Protein AF-A0A9K3KBA9-F1 (afdb_monomer)

Secondary structure (DSSP, 8-state):
------------------------PPPSEETTEE--HHHHHHHHHHHHHHHHHHH----SSGGGS-GGGGGGS-SSTTPPP-HHHHHHHHHHHHHHHHHHHHHSPBP--SSGGGEEEEE-SSTT--EEEEE--SSTT-EEPTT-EEEEE--EEE-HHHHTT-S--TT-EEEETTEEEE-TT-TT-GGGGPBP-S-GGG--EEEEE-TTTSS-EEEEESS-EETTEEPB----HHHHTT-SS------STTSSPP--

Organism: NCBI:txid303405

Foldseek 3Di:
DDDDDDDDDDDPPPDDDPPPPDPDDPDCDAQQWGDDPLLVVLVVLLVQLCCCLPVVDHDPDLVSHDVVCSVQPDPDPPDDGPSVVSVVVSVVSLVVNQVVQQVTHGHFDPQQVQWDWDQDLFPPLGIFIFGAAPDQADKDAAFDFRTKLAHRKDFPVRVVPDPDCLQWDQQDDRIIGHCPVPVVRRVSRAEAQVDPVLAFWEWARDPVNSRITTIGGRHMHGHPDTHHYHPDPVVCVPDPDDGDHDPPPVSRDPDD

pLDDT: mean 86.15, std 18.09, range [34.31, 98.62]

Structure (mmCIF, N/CA/C/O backbone):
data_AF-A0A9K3KBA9-F1
#
_entry.id   AF-A0A9K3KBA9-F1
#
loop_
_atom_site.group_PDB
_atom_site.id
_atom_site.type_symbol
_atom_site.label_atom_id
_atom_site.label_alt_id
_atom_site.label_comp_id
_atom_site.label_asym_id
_atom_site.label_entity_id
_atom_site.label_seq_id
_atom_site.pdbx_PDB_ins_code
_atom_site.Cartn_x
_atom_site.Cartn_y
_atom_site.Cartn_z
_atom_site.occupancy
_atom_site.B_iso_or_equiv
_atom_site.auth_seq_id
_atom_site.auth_comp_id
_atom_site.auth_asym_id
_atom_site.auth_atom_id
_atom_site.pdbx_PDB_model_num
ATOM 1 N N . MET A 1 1 ? 7.034 -34.054 -76.853 1.00 40.91 1 MET A N 1
ATOM 2 C CA . MET A 1 1 ? 6.720 -32.610 -76.911 1.00 40.91 1 MET A CA 1
ATOM 3 C C . MET A 1 1 ? 6.175 -32.261 -75.532 1.00 40.91 1 MET A C 1
ATOM 5 O O . MET A 1 1 ? 5.085 -32.703 -75.228 1.00 40.91 1 MET A O 1
ATOM 9 N N . ALA A 1 2 ? 7.038 -31.975 -74.557 1.00 36.78 2 ALA A N 1
ATOM 10 C CA . ALA A 1 2 ? 7.695 -30.691 -74.271 1.00 36.78 2 ALA A CA 1
ATOM 11 C C . ALA A 1 2 ? 6.743 -29.678 -73.600 1.00 36.78 2 ALA A C 1
ATOM 13 O O . ALA A 1 2 ? 5.676 -29.419 -74.146 1.00 36.78 2 ALA A O 1
ATOM 14 N N . SER A 1 3 ? 7.228 -29.082 -72.495 1.00 37.41 3 SER A N 1
ATOM 15 C CA . SER A 1 3 ? 6.672 -27.954 -71.711 1.00 37.41 3 SER A CA 1
ATOM 16 C C . SER A 1 3 ? 5.595 -28.330 -70.673 1.00 37.41 3 SER A C 1
ATOM 18 O O . SER A 1 3 ? 4.677 -29.055 -71.026 1.00 37.41 3 SER A O 1
ATOM 20 N N . THR A 1 4 ? 5.557 -27.906 -69.400 1.00 41.78 4 THR A N 1
ATOM 21 C CA . THR A 1 4 ? 6.293 -26.976 -68.488 1.00 41.78 4 THR A CA 1
ATOM 22 C C . THR A 1 4 ? 5.577 -27.115 -67.113 1.00 41.78 4 THR A C 1
ATOM 24 O O . THR A 1 4 ? 4.391 -27.435 -67.120 1.00 41.78 4 THR A O 1
ATOM 27 N N . HIS A 1 5 ? 6.259 -27.133 -65.953 1.00 38.66 5 HIS A N 1
ATOM 28 C CA . HIS A 1 5 ? 6.313 -26.058 -64.917 1.00 38.66 5 HIS A CA 1
ATOM 29 C C . HIS A 1 5 ? 5.000 -25.251 -64.728 1.00 38.66 5 HIS A C 1
ATOM 31 O O . HIS A 1 5 ? 4.377 -24.895 -65.7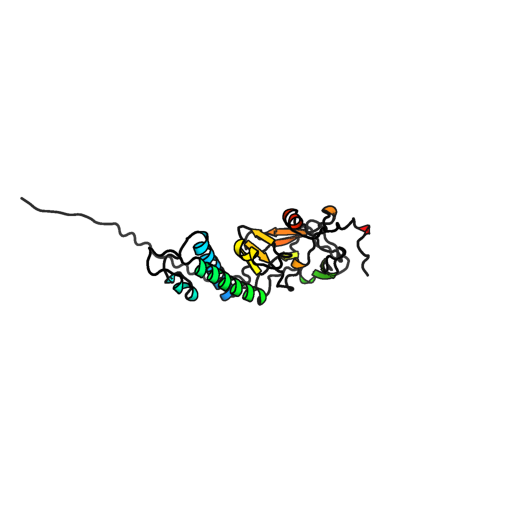18 1.00 38.66 5 HIS A O 1
ATOM 37 N N . ASP A 1 6 ? 4.510 -24.852 -63.550 1.00 37.59 6 ASP A N 1
ATOM 38 C CA . ASP A 1 6 ? 5.040 -24.790 -62.184 1.00 37.59 6 ASP A CA 1
ATOM 39 C C . ASP A 1 6 ? 3.885 -24.494 -61.195 1.00 37.59 6 ASP A C 1
ATOM 41 O O . ASP A 1 6 ? 2.811 -24.033 -61.578 1.00 37.59 6 ASP A O 1
ATOM 45 N N . GLU A 1 7 ? 4.172 -24.800 -59.934 1.00 39.41 7 GLU A N 1
ATOM 46 C CA . GLU A 1 7 ? 3.811 -24.185 -58.647 1.00 39.41 7 GLU A CA 1
ATOM 47 C C . GLU A 1 7 ? 2.672 -23.146 -58.460 1.00 39.41 7 GLU A C 1
ATOM 49 O O . GLU A 1 7 ? 2.564 -22.118 -59.118 1.00 39.41 7 GLU A O 1
ATOM 54 N N . SER A 1 8 ? 2.017 -23.329 -57.303 1.00 40.81 8 SER A N 1
ATOM 55 C CA . SER A 1 8 ? 1.647 -22.299 -56.311 1.00 40.81 8 SER A CA 1
ATOM 56 C C . SER A 1 8 ? 0.476 -21.344 -56.599 1.00 40.81 8 SER A C 1
ATOM 58 O O . SER A 1 8 ? 0.569 -20.365 -57.326 1.00 40.81 8 SER A O 1
ATOM 60 N N . GLY A 1 9 ? -0.621 -21.568 -55.869 1.00 35.75 9 GLY A N 1
ATOM 61 C CA . GLY A 1 9 ? -1.668 -20.579 -55.615 1.00 35.75 9 GLY A CA 1
ATOM 62 C C . GLY A 1 9 ? -2.030 -20.614 -54.135 1.00 35.75 9 GLY A C 1
ATOM 63 O O . GLY A 1 9 ? -2.867 -21.411 -53.719 1.00 35.75 9 GLY A O 1
ATOM 64 N N . GLY A 1 10 ? -1.325 -19.814 -53.334 1.00 36.09 10 GLY A N 1
ATOM 65 C CA . GLY A 1 10 ? -1.560 -19.664 -51.902 1.00 36.09 10 GLY A CA 1
ATOM 66 C C . GLY A 1 10 ? -2.890 -18.968 -51.614 1.00 36.09 10 GLY A C 1
ATOM 67 O O . GLY A 1 10 ? -3.260 -17.997 -52.268 1.00 36.09 10 GLY A O 1
ATOM 68 N N . HIS A 1 11 ? -3.599 -19.477 -50.609 1.00 39.25 11 HIS A N 1
ATOM 69 C CA . HIS A 1 11 ? -4.752 -18.826 -50.005 1.00 39.25 11 HIS A CA 1
ATOM 70 C C . HIS A 1 11 ? -4.315 -17.550 -49.267 1.00 39.25 11 HIS A C 1
ATOM 72 O O . HIS A 1 11 ? -3.750 -17.619 -48.178 1.00 39.25 11 HIS A O 1
ATOM 78 N N . GLU A 1 12 ? -4.630 -16.382 -49.827 1.00 37.75 12 GLU A N 1
ATOM 79 C CA . GLU A 1 12 ? -4.704 -15.128 -49.073 1.00 37.75 12 GLU A CA 1
ATOM 80 C C . GLU A 1 12 ? -5.991 -15.117 -48.235 1.00 37.75 12 GLU A C 1
ATOM 82 O O . GLU A 1 12 ? -7.062 -14.706 -48.681 1.00 37.75 12 GLU A O 1
ATOM 87 N N . THR A 1 13 ? -5.904 -15.571 -46.986 1.00 38.62 13 THR A N 1
ATOM 88 C CA . THR A 1 13 ? -6.880 -15.200 -45.956 1.00 38.62 13 THR A CA 1
ATOM 89 C C . THR A 1 13 ? -6.475 -13.854 -45.370 1.00 38.62 13 THR A C 1
ATOM 91 O O . THR A 1 13 ? -5.634 -13.774 -44.476 1.00 38.62 13 THR A O 1
ATOM 94 N N . SER A 1 14 ? -7.080 -12.793 -45.902 1.00 35.50 14 SER A N 1
ATOM 95 C CA . SER A 1 14 ? -7.072 -11.448 -45.329 1.00 35.50 14 SER A CA 1
ATOM 96 C C . SER A 1 14 ? -7.724 -11.483 -43.940 1.00 35.50 14 SER A C 1
ATOM 98 O O . SER A 1 14 ? -8.945 -11.567 -43.807 1.00 35.50 14 SER A O 1
ATOM 100 N N . LEU A 1 15 ? -6.902 -11.472 -42.888 1.00 38.19 15 LEU A N 1
ATOM 101 C CA . LEU A 1 15 ? -7.348 -11.239 -41.517 1.00 38.19 15 LEU A CA 1
ATOM 102 C C . LEU A 1 15 ? -7.562 -9.736 -41.344 1.00 38.19 15 LEU A C 1
ATOM 104 O O . LEU A 1 15 ? -6.623 -8.962 -41.172 1.00 38.19 15 LEU A O 1
ATOM 108 N N . ALA A 1 16 ? -8.829 -9.341 -41.433 1.00 34.44 16 ALA A N 1
ATOM 109 C CA . ALA A 1 16 ? -9.292 -8.003 -41.130 1.00 34.44 16 ALA A CA 1
ATOM 110 C C . ALA A 1 16 ? -8.932 -7.629 -39.683 1.00 34.44 16 ALA A C 1
ATOM 112 O O . ALA A 1 16 ? -9.449 -8.199 -38.720 1.00 34.44 16 ALA A O 1
ATOM 113 N N . THR A 1 17 ? -8.054 -6.638 -39.552 1.00 35.56 17 THR A N 1
ATOM 114 C CA . THR A 1 17 ? -7.726 -5.935 -38.314 1.00 35.56 17 THR A CA 1
ATOM 115 C C . THR A 1 17 ? -8.999 -5.363 -37.698 1.00 35.56 17 THR A C 1
ATOM 117 O O . THR A 1 17 ? -9.543 -4.363 -38.166 1.00 35.56 17 THR A O 1
ATOM 120 N N . THR A 1 18 ? -9.492 -5.994 -36.637 1.00 34.91 18 THR A N 1
ATOM 121 C CA . THR A 1 18 ? -10.596 -5.460 -35.838 1.00 34.91 18 THR A CA 1
ATOM 122 C C . THR A 1 18 ? -10.030 -4.365 -34.936 1.00 34.91 18 THR A C 1
ATOM 124 O O . THR A 1 18 ? -9.521 -4.628 -33.849 1.00 34.91 18 THR A O 1
ATOM 127 N N . GLN A 1 19 ? -10.073 -3.116 -35.402 1.00 36.66 19 GLN A N 1
ATOM 128 C CA . GLN A 1 19 ? -9.956 -1.961 -34.516 1.00 36.66 19 GLN A CA 1
ATOM 129 C C . GLN A 1 19 ? -11.201 -1.940 -33.625 1.00 36.66 19 GLN A C 1
ATOM 131 O O . GLN A 1 19 ? -12.285 -1.550 -34.052 1.00 36.66 19 GLN A O 1
ATOM 136 N N . SER A 1 20 ? -11.047 -2.414 -32.389 1.00 35.75 20 SER A N 1
ATOM 137 C CA . SER A 1 20 ? -12.049 -2.271 -31.337 1.00 35.75 20 SER A CA 1
ATOM 138 C C . SER A 1 20 ? -12.110 -0.807 -30.913 1.00 35.75 20 SER A C 1
ATOM 140 O O . SER A 1 20 ? -11.354 -0.357 -30.055 1.00 35.75 20 SER A O 1
ATOM 142 N N . SER A 1 21 ? -13.015 -0.060 -31.535 1.00 43.22 21 SER A N 1
ATOM 143 C CA . SER A 1 21 ? -13.506 1.218 -31.041 1.00 43.22 21 SER A CA 1
ATOM 144 C C . SER A 1 21 ? -14.452 0.968 -29.860 1.00 43.22 21 SER A C 1
ATOM 146 O O . SER A 1 21 ? -15.671 0.940 -30.037 1.00 43.22 21 SER A O 1
ATOM 148 N N . SER A 1 22 ? -13.915 0.760 -28.658 1.00 42.25 22 SER A N 1
ATOM 149 C CA . SER A 1 22 ? -14.695 0.956 -27.437 1.00 42.25 22 SER A CA 1
ATOM 150 C C . SER A 1 22 ? -14.414 2.364 -26.924 1.00 42.25 22 SER A C 1
ATOM 152 O O . SER A 1 22 ? -13.294 2.738 -26.581 1.00 42.25 22 SER A O 1
ATOM 154 N N . SER A 1 23 ? -15.451 3.194 -26.933 1.00 44.31 23 SER A N 1
ATOM 155 C CA . SER A 1 23 ? -15.503 4.463 -26.214 1.00 44.31 23 SER A CA 1
ATOM 156 C C . SER A 1 23 ? -15.603 4.180 -24.711 1.00 44.31 23 SER A C 1
ATOM 158 O O . SER A 1 23 ? -16.615 4.494 -24.081 1.00 44.31 23 SER A O 1
ATOM 160 N N . ASP A 1 24 ? -14.597 3.508 -24.156 1.00 56.12 24 ASP A N 1
ATOM 161 C CA . ASP A 1 24 ? -14.565 3.161 -22.744 1.00 56.12 24 ASP A CA 1
ATOM 162 C C . ASP A 1 24 ? -14.219 4.420 -21.961 1.00 56.12 24 ASP A C 1
ATOM 164 O O . ASP A 1 24 ? -13.113 4.960 -22.041 1.00 56.12 24 ASP A O 1
ATOM 168 N N . ILE A 1 25 ? -15.208 4.919 -21.222 1.00 57.66 25 ILE A N 1
ATOM 169 C CA . ILE A 1 25 ? -14.983 5.949 -20.216 1.00 57.66 25 ILE A CA 1
ATOM 170 C C . ILE A 1 25 ? -13.919 5.382 -19.265 1.00 57.66 25 ILE A C 1
ATOM 172 O O . ILE A 1 25 ? -14.142 4.306 -18.700 1.00 57.66 25 ILE A O 1
ATOM 176 N N . PRO A 1 26 ? -12.764 6.052 -19.095 1.00 66.94 26 PRO A N 1
ATOM 177 C CA . PRO A 1 26 ? -11.736 5.562 -18.194 1.00 66.94 26 PRO A CA 1
ATOM 178 C C . PRO A 1 26 ? -12.325 5.422 -16.785 1.00 66.94 26 PRO A C 1
ATOM 180 O O . PRO A 1 26 ? -13.167 6.237 -16.388 1.00 66.94 26 PRO A O 1
ATOM 183 N N . PRO A 1 27 ? -11.925 4.392 -16.024 1.00 79.88 27 PRO A N 1
ATOM 184 C CA . PRO A 1 27 ? -12.489 4.170 -14.703 1.00 79.88 27 PRO A CA 1
ATOM 185 C C . PRO A 1 27 ? -12.210 5.387 -13.815 1.00 79.88 27 PRO A C 1
ATOM 187 O O . PRO A 1 27 ? -11.157 6.008 -13.923 1.00 79.88 27 PRO A O 1
ATOM 190 N N . SER A 1 28 ? -13.124 5.724 -12.901 1.00 85.06 28 SER A N 1
ATOM 191 C CA . SER A 1 28 ? -12.909 6.838 -11.960 1.00 85.06 28 SER A CA 1
ATOM 192 C C . SER A 1 28 ? -11.667 6.630 -11.082 1.00 85.06 28 SER A C 1
ATOM 194 O O . SER A 1 28 ? -11.035 7.599 -10.654 1.00 85.06 28 SER A O 1
ATOM 196 N N . TYR A 1 29 ? -11.302 5.364 -10.851 1.00 86.69 29 TYR A N 1
ATOM 197 C CA . TYR A 1 29 ? -10.161 4.944 -10.051 1.00 86.69 29 TYR A CA 1
ATOM 198 C C . TYR A 1 29 ? -9.340 3.870 -10.770 1.00 86.69 29 TYR A C 1
ATOM 200 O O . TYR A 1 29 ? -9.878 2.992 -11.443 1.00 86.69 29 TYR A O 1
ATOM 208 N N . PHE A 1 30 ? -8.026 3.925 -10.594 1.00 88.12 30 PHE A N 1
ATOM 209 C CA . PHE A 1 30 ? -7.056 2.953 -11.070 1.00 88.12 30 PHE A CA 1
ATOM 210 C C . PHE A 1 30 ? -6.018 2.717 -9.976 1.00 88.12 30 PHE A C 1
ATOM 212 O O . PHE A 1 30 ? -5.554 3.659 -9.338 1.00 88.12 30 PHE A O 1
ATOM 219 N N . LEU A 1 31 ? -5.704 1.448 -9.711 1.00 85.75 31 LEU A N 1
ATOM 220 C CA . LEU A 1 31 ? -4.854 1.030 -8.588 1.00 85.75 31 LEU A CA 1
ATOM 221 C C . LEU A 1 31 ? -5.362 1.494 -7.205 1.00 85.75 31 LEU A C 1
ATOM 223 O O . LEU A 1 31 ? -4.593 1.603 -6.258 1.00 85.75 31 LEU A O 1
ATOM 227 N N . GLY A 1 32 ? -6.662 1.783 -7.082 1.00 85.19 32 GLY A N 1
ATOM 228 C CA . GLY A 1 32 ? -7.260 2.344 -5.867 1.00 85.19 32 GLY A CA 1
ATOM 229 C C . GLY A 1 32 ? -7.035 3.847 -5.684 1.00 85.19 32 GLY A C 1
ATOM 230 O O . GLY A 1 32 ? -7.381 4.381 -4.636 1.00 85.19 32 GLY A O 1
ATOM 231 N N . PHE A 1 33 ? -6.501 4.541 -6.690 1.00 92.19 33 PHE A N 1
ATOM 232 C CA . PHE A 1 33 ? -6.318 5.992 -6.704 1.00 92.19 33 PHE A CA 1
ATOM 233 C C . PHE A 1 33 ? -7.108 6.614 -7.845 1.00 92.19 33 PHE A C 1
ATOM 235 O O . PHE A 1 33 ? -7.419 5.944 -8.826 1.00 92.19 33 PHE A O 1
ATOM 242 N N . ARG A 1 34 ? -7.471 7.893 -7.732 1.00 92.12 34 ARG A N 1
ATOM 243 C CA . ARG A 1 34 ? -8.184 8.606 -8.795 1.00 92.12 34 ARG A CA 1
ATOM 244 C C . ARG A 1 34 ? -7.420 8.443 -10.105 1.00 92.12 34 ARG A C 1
ATOM 246 O O . ARG A 1 34 ? -6.221 8.707 -10.150 1.00 92.12 34 ARG A O 1
ATOM 253 N N . PHE A 1 35 ? -8.113 8.021 -11.155 1.00 92.12 35 PHE A N 1
ATOM 254 C CA . PHE A 1 35 ? -7.465 7.758 -12.432 1.00 92.12 35 PHE A CA 1
ATOM 255 C C . PHE A 1 35 ? -6.760 9.008 -12.970 1.00 92.12 35 PHE A C 1
ATOM 257 O O . PHE A 1 35 ? -7.320 10.108 -12.987 1.00 92.12 35 PHE A O 1
ATOM 264 N N . SER A 1 36 ? -5.541 8.808 -13.464 1.00 93.75 36 SER A N 1
ATOM 265 C CA . SER A 1 36 ? -4.858 9.736 -14.353 1.00 93.75 36 SER A CA 1
ATOM 266 C C . SER A 1 36 ? -4.235 8.953 -15.506 1.00 93.75 36 SER A C 1
ATOM 268 O O . SER A 1 36 ? -3.819 7.800 -15.352 1.00 93.75 36 SER A O 1
ATOM 270 N N . GLN A 1 37 ? -4.148 9.593 -16.673 1.00 93.69 37 GLN A N 1
ATOM 271 C CA . GLN A 1 37 ? -3.525 8.976 -17.841 1.00 93.69 37 GLN A CA 1
ATOM 272 C C . GLN A 1 37 ? -2.060 8.613 -17.568 1.00 93.69 37 GLN A C 1
ATOM 274 O O . GLN A 1 37 ? -1.586 7.574 -18.018 1.00 93.69 37 GLN A O 1
ATOM 279 N N . SER A 1 38 ? -1.345 9.456 -16.825 1.00 95.19 38 SER A N 1
ATOM 280 C CA . SER A 1 38 ? 0.067 9.249 -16.527 1.00 95.19 38 SER A CA 1
ATOM 281 C C . SER A 1 38 ? 0.298 8.074 -15.571 1.00 95.19 38 SER A C 1
ATOM 283 O O . SER A 1 38 ? 1.183 7.265 -15.842 1.00 95.19 38 SER A O 1
ATOM 285 N N . LEU A 1 39 ? -0.579 7.879 -14.575 1.00 94.12 39 LEU A N 1
ATOM 286 C CA . LEU A 1 39 ? -0.539 6.721 -13.674 1.00 94.12 39 LEU A CA 1
ATOM 287 C C . LEU A 1 39 ? -0.702 5.419 -14.460 1.00 94.12 39 LEU A C 1
ATOM 289 O O . LEU A 1 39 ? 0.063 4.471 -14.284 1.00 94.12 39 LEU A O 1
ATOM 293 N N . TRP A 1 40 ? -1.673 5.390 -15.375 1.00 93.69 40 TRP A N 1
ATOM 294 C CA . TRP A 1 40 ? -1.891 4.248 -16.257 1.00 93.69 40 TRP A CA 1
ATOM 295 C C . TRP A 1 40 ? -0.687 3.988 -17.173 1.00 93.69 40 TRP A C 1
ATOM 297 O O . TRP A 1 40 ? -0.248 2.845 -17.305 1.00 93.69 40 TRP A O 1
ATOM 307 N N . VAL A 1 41 ? -0.108 5.033 -17.773 1.00 95.69 41 VAL A N 1
ATOM 308 C CA . VAL A 1 41 ? 1.092 4.899 -18.618 1.00 95.69 41 VAL A CA 1
ATOM 309 C C . VAL A 1 41 ? 2.269 4.349 -17.812 1.00 95.69 41 VAL A C 1
ATOM 311 O O . VAL A 1 41 ? 2.883 3.372 -18.238 1.00 95.69 41 VAL A O 1
ATOM 314 N N . ASN A 1 42 ? 2.567 4.925 -16.646 1.00 97.25 42 ASN A N 1
ATOM 315 C CA . ASN A 1 42 ? 3.685 4.503 -15.801 1.00 97.25 42 ASN A CA 1
ATOM 316 C C . ASN A 1 42 ? 3.509 3.067 -15.296 1.00 97.25 42 ASN A C 1
ATOM 318 O O . ASN A 1 42 ? 4.477 2.311 -15.285 1.00 97.25 42 ASN A O 1
ATOM 322 N N . TRP A 1 43 ? 2.283 2.661 -14.959 1.00 95.50 43 TRP A N 1
ATOM 323 C CA . TRP A 1 43 ? 1.986 1.283 -14.568 1.00 95.50 43 TRP A CA 1
ATOM 324 C C . TRP A 1 43 ? 2.286 0.283 -15.688 1.00 95.50 43 TRP A C 1
ATOM 326 O O . TRP A 1 43 ? 3.044 -0.664 -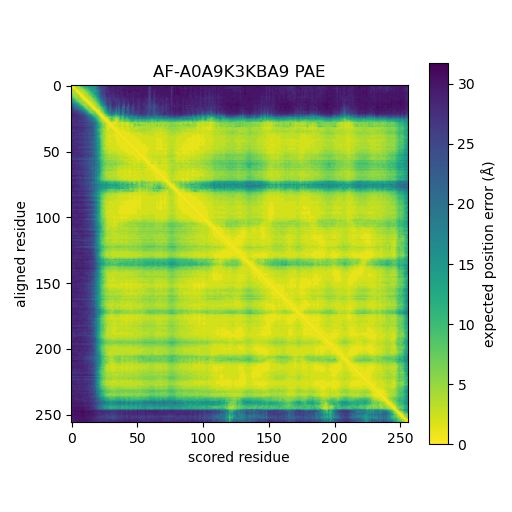15.489 1.00 95.50 43 TRP A O 1
ATOM 336 N N . ASN A 1 44 ? 1.742 0.503 -16.889 1.00 95.06 44 ASN A N 1
ATOM 337 C CA . ASN A 1 44 ? 1.969 -0.408 -18.018 1.00 95.06 44 ASN A CA 1
ATOM 338 C C . ASN A 1 44 ? 3.436 -0.437 -18.448 1.00 95.06 44 ASN A C 1
ATOM 340 O O . ASN A 1 44 ? 3.971 -1.490 -18.806 1.00 95.06 44 ASN A O 1
ATOM 344 N N . ARG A 1 45 ? 4.092 0.724 -18.388 1.00 96.62 45 ARG A N 1
ATOM 345 C CA . ARG A 1 45 ? 5.520 0.859 -18.656 1.00 96.62 45 ARG A CA 1
ATOM 346 C C . ARG A 1 45 ? 6.341 0.039 -17.662 1.00 96.62 45 ARG A C 1
ATOM 348 O O . ARG A 1 45 ? 7.189 -0.735 -18.093 1.00 96.62 45 ARG A O 1
ATOM 355 N N . LEU A 1 46 ? 6.043 0.135 -16.364 1.00 96.44 46 LEU A N 1
ATOM 356 C CA . LEU A 1 46 ? 6.707 -0.654 -15.325 1.00 96.44 46 LEU A CA 1
ATOM 357 C C . LEU A 1 46 ? 6.511 -2.157 -15.551 1.00 96.44 46 LEU A C 1
ATOM 359 O O . LEU A 1 46 ? 7.491 -2.888 -15.610 1.00 96.44 46 LEU A O 1
ATOM 363 N N . GLN A 1 47 ? 5.273 -2.598 -15.780 1.00 93.88 47 GLN A N 1
ATOM 364 C CA . GLN A 1 47 ? 4.953 -4.008 -16.035 1.00 93.88 47 GLN A CA 1
ATOM 365 C C . GLN A 1 47 ? 5.678 -4.572 -17.266 1.00 93.88 47 GLN A C 1
ATOM 367 O O . GLN A 1 47 ? 6.060 -5.740 -17.290 1.00 93.88 47 GLN A O 1
ATOM 372 N N . THR A 1 48 ? 5.871 -3.753 -18.301 1.00 95.00 48 THR A N 1
ATOM 373 C CA . THR A 1 48 ? 6.617 -4.153 -19.502 1.00 95.00 48 THR A CA 1
ATOM 374 C C . THR A 1 48 ? 8.106 -4.302 -19.200 1.00 95.00 48 THR A C 1
ATOM 376 O O . THR A 1 48 ? 8.706 -5.311 -19.564 1.00 95.00 48 THR A O 1
ATOM 379 N N . LEU A 1 49 ? 8.695 -3.324 -18.506 1.00 95.69 49 LEU A N 1
ATOM 380 C CA . LEU A 1 49 ? 10.109 -3.353 -18.130 1.00 95.69 49 LEU A CA 1
ATOM 381 C C . LEU A 1 49 ? 10.424 -4.499 -17.158 1.00 95.69 49 LEU A C 1
ATOM 383 O O . LEU A 1 49 ? 11.448 -5.159 -17.317 1.00 95.69 49 LEU A O 1
ATOM 387 N N . GLU A 1 50 ? 9.542 -4.783 -16.198 1.00 93.62 50 GLU A N 1
ATOM 388 C CA . GLU A 1 50 ? 9.693 -5.908 -15.265 1.00 93.62 50 GLU A CA 1
ATOM 389 C C . GLU A 1 50 ? 9.654 -7.250 -16.008 1.00 93.62 50 GLU A C 1
ATOM 391 O O . GLU A 1 50 ? 10.554 -8.065 -15.833 1.00 93.62 50 GLU A O 1
ATOM 396 N N . LYS A 1 51 ? 8.706 -7.455 -16.934 1.00 93.00 51 LYS A N 1
ATOM 397 C CA . LYS A 1 51 ? 8.667 -8.672 -17.770 1.00 93.00 51 LYS A CA 1
ATOM 398 C C . LYS A 1 51 ? 9.912 -8.839 -18.635 1.00 93.00 51 LYS A C 1
ATOM 400 O O . LYS A 1 51 ? 10.399 -9.958 -18.793 1.00 93.00 51 LYS A O 1
ATOM 405 N N . TRP A 1 52 ? 10.428 -7.747 -19.192 1.00 94.31 52 TRP A N 1
ATOM 406 C CA . TRP A 1 52 ? 11.673 -7.790 -19.953 1.00 94.31 52 TRP A CA 1
ATOM 407 C C . TRP A 1 52 ? 12.844 -8.176 -19.050 1.00 94.31 52 TRP A C 1
ATOM 409 O O . TRP A 1 52 ? 13.596 -9.089 -19.374 1.00 94.31 52 TRP A O 1
ATOM 419 N N . THR A 1 53 ? 12.954 -7.550 -17.884 1.00 92.75 53 THR A N 1
ATOM 420 C CA . THR A 1 53 ? 14.075 -7.769 -16.964 1.00 92.75 53 THR A CA 1
ATOM 421 C C . THR A 1 53 ? 14.054 -9.164 -16.334 1.00 92.75 53 THR A C 1
ATOM 423 O O . THR A 1 53 ? 15.097 -9.804 -16.231 1.00 92.75 53 THR A O 1
ATOM 426 N N . GLU A 1 54 ? 12.886 -9.648 -15.909 1.00 90.12 54 GLU A N 1
ATOM 427 C CA . GLU A 1 54 ? 12.753 -10.864 -15.093 1.00 90.12 54 GLU A CA 1
ATOM 428 C C . GLU A 1 54 ? 12.492 -12.123 -15.924 1.00 90.12 54 GLU A C 1
ATOM 430 O O . GLU A 1 54 ? 12.934 -13.210 -15.553 1.00 90.12 54 GLU A O 1
ATOM 435 N N . LEU A 1 55 ? 11.792 -11.990 -17.055 1.00 91.38 55 LEU A N 1
ATOM 436 C CA . LEU A 1 55 ? 11.368 -13.121 -17.888 1.00 91.38 55 LEU A CA 1
ATOM 437 C C . LEU A 1 55 ? 12.024 -13.126 -19.274 1.00 91.38 55 LEU A C 1
ATOM 439 O O . LEU A 1 55 ? 11.704 -13.993 -20.087 1.00 91.38 55 LEU A O 1
ATOM 443 N N . ALA A 1 56 ? 12.897 -12.155 -19.567 1.00 91.69 56 ALA A N 1
ATOM 444 C CA . ALA A 1 56 ? 13.463 -11.926 -20.900 1.00 91.69 56 ALA A CA 1
ATOM 445 C C . ALA A 1 56 ? 12.389 -11.762 -22.000 1.00 91.69 56 ALA A C 1
ATOM 447 O O . ALA A 1 56 ? 12.643 -12.003 -23.182 1.00 91.69 56 ALA A O 1
ATOM 448 N N . ILE A 1 57 ? 11.173 -11.338 -21.627 1.00 92.56 57 ILE A N 1
ATOM 449 C CA . ILE A 1 57 ? 10.080 -11.091 -22.574 1.00 92.56 57 ILE A CA 1
ATOM 450 C C . ILE A 1 57 ? 10.212 -9.660 -23.091 1.00 92.56 57 ILE A C 1
ATOM 452 O O . ILE A 1 57 ? 9.748 -8.706 -22.464 1.00 92.56 57 ILE A O 1
ATOM 456 N N . ARG A 1 58 ? 10.860 -9.521 -24.248 1.00 91.31 58 ARG A N 1
ATOM 457 C CA . ARG A 1 58 ? 11.072 -8.235 -24.921 1.00 91.31 58 ARG A CA 1
ATOM 458 C C . ARG A 1 58 ? 9.784 -7.737 -25.591 1.00 91.31 58 ARG A C 1
ATOM 460 O O . ARG A 1 58 ? 8.984 -8.548 -26.067 1.00 91.31 58 ARG A O 1
ATOM 467 N N . PRO A 1 59 ? 9.597 -6.413 -25.720 1.00 92.19 59 PRO A N 1
ATOM 468 C CA . PRO A 1 59 ? 8.683 -5.861 -26.714 1.00 92.19 59 PRO A CA 1
ATOM 469 C C . PRO A 1 59 ? 9.016 -6.407 -28.113 1.00 92.19 59 PRO A C 1
ATOM 471 O O . PRO A 1 59 ? 10.172 -6.683 -28.420 1.00 92.19 59 PRO A O 1
ATOM 474 N N . SER A 1 60 ? 8.017 -6.578 -28.979 1.00 90.50 60 SER A N 1
ATOM 475 C CA . SER A 1 60 ? 8.246 -7.136 -30.323 1.00 90.50 60 SER A CA 1
ATOM 476 C C . SER A 1 60 ? 8.981 -6.173 -31.257 1.00 90.50 60 SER A C 1
ATOM 478 O O . SER A 1 60 ? 9.634 -6.606 -32.201 1.00 90.50 60 SER A O 1
ATOM 480 N N . THR A 1 61 ? 8.844 -4.867 -31.020 1.00 91.56 61 THR A N 1
ATOM 481 C CA . THR A 1 61 ? 9.483 -3.796 -31.790 1.00 91.56 61 THR A CA 1
ATOM 482 C C . THR A 1 61 ? 9.834 -2.623 -30.875 1.00 91.56 61 THR A C 1
ATOM 484 O O . THR A 1 61 ? 9.237 -2.460 -29.807 1.00 91.56 61 THR A O 1
ATOM 487 N N . ALA A 1 62 ? 10.750 -1.756 -31.309 1.00 90.38 62 ALA A N 1
ATOM 488 C CA . ALA A 1 62 ? 11.073 -0.526 -30.586 1.00 90.38 62 ALA A CA 1
ATOM 489 C C . ALA A 1 62 ? 9.860 0.421 -30.478 1.00 90.38 62 ALA A C 1
ATOM 491 O O . ALA A 1 62 ? 9.712 1.155 -29.501 1.00 90.38 62 ALA A O 1
ATOM 492 N N . GLU A 1 63 ? 8.951 0.405 -31.453 1.00 92.31 63 GLU A N 1
ATOM 493 C CA . GLU A 1 63 ? 7.726 1.211 -31.444 1.00 92.31 63 GLU A CA 1
ATOM 494 C C . GLU A 1 63 ? 6.735 0.748 -30.376 1.00 92.31 63 GLU A C 1
ATOM 496 O O . GLU A 1 63 ? 5.973 1.577 -29.876 1.00 92.31 63 GLU A O 1
ATOM 501 N N . ALA A 1 64 ? 6.774 -0.539 -30.011 1.00 91.12 64 ALA A N 1
ATOM 502 C CA . ALA A 1 64 ? 5.994 -1.090 -28.909 1.00 91.12 64 ALA A CA 1
ATOM 503 C C . ALA A 1 64 ? 6.531 -0.651 -27.534 1.00 91.12 64 ALA A C 1
ATOM 505 O O . ALA A 1 64 ? 5.793 -0.695 -26.550 1.00 91.12 64 ALA A O 1
ATOM 506 N N . CYS A 1 65 ? 7.784 -0.187 -27.451 1.00 92.94 65 CYS A N 1
ATOM 507 C CA . CYS A 1 65 ? 8.311 0.440 -26.243 1.00 92.94 65 CYS A CA 1
ATOM 508 C C . CYS A 1 65 ? 7.727 1.843 -26.055 1.00 92.94 65 CYS A C 1
ATOM 510 O O . CYS A 1 65 ? 7.568 2.622 -27.005 1.00 92.94 65 CYS A O 1
ATOM 512 N N . HIS A 1 66 ? 7.534 2.225 -24.793 1.00 95.62 66 HIS A N 1
ATOM 513 C CA . HIS A 1 66 ? 7.317 3.625 -24.456 1.00 95.62 66 HIS A CA 1
ATOM 514 C C . HIS A 1 66 ? 8.497 4.468 -24.988 1.00 95.62 66 HIS A C 1
ATOM 516 O O . HIS A 1 66 ? 9.646 4.040 -24.850 1.00 95.62 66 HIS A O 1
ATOM 522 N N . PRO A 1 67 ? 8.273 5.666 -25.573 1.00 95.94 67 PRO A N 1
ATOM 523 C CA . PRO A 1 67 ? 9.337 6.446 -26.214 1.00 95.94 67 PRO A CA 1
ATOM 524 C C . PRO A 1 67 ? 10.578 6.669 -25.341 1.00 95.94 67 PRO A C 1
ATOM 526 O O . PRO A 1 67 ? 11.698 6.618 -25.838 1.00 95.94 67 PRO A O 1
ATOM 529 N N . ALA A 1 68 ? 10.379 6.853 -24.033 1.00 95.75 68 ALA A N 1
ATOM 530 C CA . ALA A 1 68 ? 11.467 7.048 -23.077 1.00 95.75 68 ALA A CA 1
ATOM 531 C C . ALA A 1 68 ? 12.322 5.790 -22.810 1.00 95.75 68 ALA A C 1
ATOM 533 O O . ALA A 1 68 ? 13.426 5.934 -22.301 1.00 95.75 68 ALA A O 1
ATOM 534 N N . ASP A 1 69 ? 11.864 4.590 -23.178 1.00 96.12 69 ASP A N 1
ATOM 535 C CA . ASP A 1 69 ? 12.588 3.320 -22.976 1.00 96.12 69 ASP A CA 1
ATOM 536 C C . ASP A 1 69 ? 13.183 2.758 -24.271 1.00 96.12 69 ASP A C 1
ATOM 538 O O . ASP A 1 69 ? 13.902 1.766 -24.240 1.00 96.12 69 ASP A O 1
ATOM 542 N N . ARG A 1 70 ? 12.918 3.383 -25.427 1.00 94.56 70 ARG A N 1
ATOM 543 C CA . ARG A 1 70 ? 13.383 2.888 -26.738 1.00 94.56 70 ARG A CA 1
ATOM 544 C C . ARG A 1 70 ? 14.893 2.721 -26.831 1.00 94.56 70 ARG A C 1
ATOM 546 O O . ARG A 1 70 ? 15.359 1.862 -27.561 1.00 94.56 70 ARG A O 1
ATOM 553 N N . HIS A 1 71 ? 15.639 3.528 -26.086 1.00 92.56 71 HIS A N 1
ATOM 554 C CA . HIS A 1 71 ? 17.095 3.456 -26.031 1.00 92.56 71 HIS A CA 1
ATOM 555 C C . HIS A 1 71 ? 17.620 2.151 -25.409 1.00 92.56 71 HIS A C 1
ATOM 557 O O . HIS A 1 71 ? 18.781 1.820 -25.611 1.00 92.56 71 HIS A O 1
ATOM 563 N N . LEU A 1 72 ? 16.782 1.425 -24.661 1.00 92.94 72 LEU A N 1
ATOM 564 C CA . LEU A 1 72 ? 17.108 0.111 -24.108 1.00 92.94 72 LEU A CA 1
ATOM 565 C C . LEU A 1 72 ? 16.886 -1.004 -25.131 1.00 92.94 72 LEU A C 1
ATOM 567 O O . LEU A 1 72 ? 17.365 -2.116 -24.935 1.00 92.94 72 LEU A O 1
ATOM 571 N N . PHE A 1 73 ? 16.124 -0.734 -26.199 1.00 91.06 73 PHE A N 1
ATOM 572 C CA . PHE A 1 73 ? 15.805 -1.735 -27.207 1.00 91.06 73 PHE A CA 1
ATOM 573 C C . PHE A 1 73 ? 17.037 -1.995 -28.073 1.00 91.06 73 PHE A C 1
ATOM 575 O O . PHE A 1 73 ? 17.534 -1.059 -28.706 1.00 91.06 73 PHE A O 1
ATOM 582 N N . PRO A 1 74 ? 17.547 -3.236 -28.116 1.00 85.00 74 PRO A N 1
ATOM 583 C CA . PRO A 1 74 ? 18.743 -3.521 -28.879 1.00 85.00 74 PRO A CA 1
ATOM 584 C C . PRO A 1 74 ? 18.468 -3.391 -30.377 1.00 85.00 74 PRO A C 1
ATOM 586 O O . PRO A 1 74 ? 17.487 -3.919 -30.897 1.00 85.00 74 PRO A O 1
ATOM 589 N N . SER A 1 75 ? 19.368 -2.715 -31.089 1.00 80.44 75 SER A N 1
ATOM 590 C CA . SER A 1 75 ? 19.324 -2.638 -32.555 1.00 80.44 75 SER A CA 1
ATOM 591 C C . SER A 1 75 ? 19.703 -3.962 -33.231 1.00 80.44 75 SER A C 1
ATOM 593 O O . SER A 1 75 ? 19.400 -4.153 -34.405 1.00 80.44 75 SER A O 1
ATOM 595 N N . ASP A 1 76 ? 20.387 -4.850 -32.504 1.00 80.94 76 ASP A N 1
ATOM 596 C CA . ASP A 1 76 ? 20.876 -6.149 -32.968 1.00 80.94 76 ASP A CA 1
ATOM 597 C C . ASP A 1 76 ? 20.152 -7.277 -32.203 1.00 80.94 76 ASP A C 1
ATOM 599 O O . ASP A 1 76 ? 20.189 -7.280 -30.969 1.00 80.94 76 ASP A O 1
ATOM 603 N N . PRO A 1 77 ? 19.478 -8.225 -32.883 1.00 75.56 77 PRO A N 1
ATOM 604 C CA . PRO A 1 77 ? 18.785 -9.334 -32.226 1.00 75.56 77 PRO A CA 1
ATOM 605 C C . PRO A 1 77 ? 19.704 -10.228 -31.378 1.00 75.56 77 PRO A C 1
ATOM 607 O O . PRO A 1 77 ? 19.226 -10.782 -30.384 1.00 75.56 77 PRO A O 1
ATOM 610 N N . ASP A 1 78 ? 20.997 -10.313 -31.709 1.00 79.94 78 ASP A N 1
ATOM 611 C CA . ASP A 1 78 ? 21.989 -11.105 -30.965 1.00 79.94 78 ASP A CA 1
ATOM 612 C C . ASP A 1 78 ? 22.581 -10.340 -29.762 1.00 79.94 78 ASP A C 1
ATOM 614 O O . ASP A 1 78 ? 23.417 -10.867 -29.020 1.00 79.94 78 ASP A O 1
ATOM 618 N N . HIS A 1 79 ? 22.143 -9.098 -29.525 1.0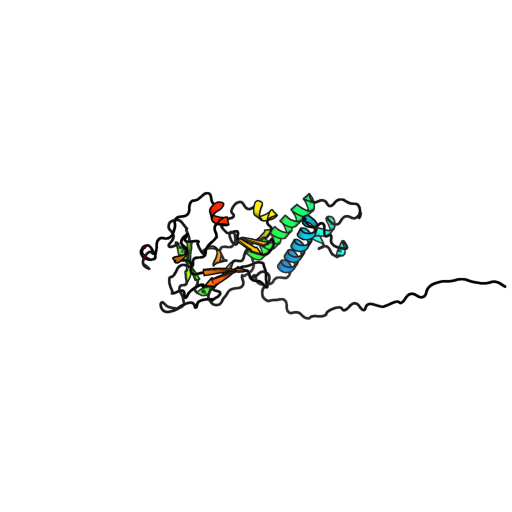0 85.56 79 HIS A N 1
ATOM 619 C CA . HIS A 1 79 ? 22.583 -8.306 -28.383 1.00 85.56 79 HIS A CA 1
ATOM 620 C C . HIS A 1 79 ? 22.078 -8.894 -27.057 1.00 85.56 79 HIS A C 1
ATOM 622 O O . HIS A 1 79 ? 20.894 -9.212 -26.877 1.00 85.56 79 HIS A O 1
ATOM 628 N N . ILE A 1 80 ? 22.996 -8.979 -26.097 1.00 85.94 80 ILE A N 1
ATOM 629 C CA . ILE A 1 80 ? 22.688 -9.323 -24.710 1.00 85.94 80 ILE A CA 1
ATOM 630 C C . ILE A 1 80 ? 22.077 -8.090 -24.049 1.00 85.94 80 ILE A C 1
ATOM 632 O O . ILE A 1 80 ? 22.661 -7.013 -24.105 1.00 85.94 80 ILE A O 1
ATOM 636 N N . ASP A 1 81 ? 20.918 -8.252 -23.412 1.00 88.06 81 ASP A N 1
ATOM 637 C CA . ASP A 1 81 ? 20.237 -7.149 -22.736 1.00 88.06 81 ASP A CA 1
ATOM 638 C C . ASP A 1 81 ? 21.128 -6.516 -21.652 1.00 88.06 81 ASP A C 1
ATOM 640 O O . ASP A 1 81 ? 21.726 -7.215 -20.825 1.00 88.06 81 ASP A O 1
ATOM 644 N N . ASP A 1 82 ? 21.169 -5.182 -21.607 1.00 91.88 82 ASP A N 1
ATOM 645 C CA . ASP A 1 82 ? 21.784 -4.452 -20.497 1.00 91.88 82 ASP A CA 1
ATOM 646 C C . ASP A 1 82 ? 20.849 -4.494 -19.280 1.00 91.88 82 ASP A C 1
ATOM 648 O O . ASP A 1 82 ? 20.063 -3.582 -19.005 1.00 91.88 82 ASP A O 1
ATOM 652 N N . ILE A 1 83 ? 20.935 -5.597 -18.536 1.00 91.69 83 ILE A N 1
ATOM 653 C CA . ILE A 1 83 ? 20.140 -5.846 -17.329 1.00 91.69 83 ILE A CA 1
ATOM 654 C C . ILE A 1 83 ? 20.351 -4.752 -16.274 1.00 91.69 83 ILE A C 1
ATOM 656 O O . ILE A 1 83 ? 19.441 -4.452 -15.498 1.00 91.69 83 ILE A O 1
ATOM 660 N N . VAL A 1 84 ? 21.526 -4.119 -16.225 1.00 92.62 84 VAL A N 1
ATOM 661 C CA . VAL A 1 84 ? 21.787 -3.032 -15.271 1.00 92.62 84 VAL A CA 1
ATOM 662 C C . VAL A 1 84 ? 21.003 -1.785 -15.670 1.00 92.62 84 VAL A C 1
ATOM 664 O O . VAL A 1 84 ? 20.364 -1.170 -14.812 1.00 92.62 84 VAL A O 1
ATOM 667 N N . ALA A 1 85 ? 21.009 -1.422 -16.953 1.00 94.69 85 ALA A N 1
ATOM 668 C CA . ALA A 1 85 ? 20.211 -0.310 -17.463 1.00 94.69 85 ALA A CA 1
ATOM 669 C C . ALA A 1 85 ? 18.703 -0.566 -17.305 1.00 94.69 85 ALA A C 1
ATOM 671 O O . ALA A 1 85 ? 17.984 0.317 -16.834 1.00 94.69 85 ALA A O 1
ATOM 672 N N . LEU A 1 86 ? 18.234 -1.784 -17.597 1.00 94.62 86 LEU A N 1
ATOM 673 C CA . LEU A 1 86 ? 16.832 -2.180 -17.415 1.00 94.62 86 LEU A CA 1
ATOM 674 C C . LEU A 1 86 ? 16.375 -2.076 -15.954 1.00 94.62 86 LEU A C 1
ATOM 676 O O . LEU A 1 86 ? 15.326 -1.489 -15.680 1.00 94.62 86 LEU A O 1
ATOM 680 N N . ASN A 1 87 ? 17.179 -2.563 -15.002 1.00 94.12 87 ASN A N 1
ATOM 681 C CA . ASN A 1 87 ? 16.868 -2.450 -13.574 1.00 94.12 87 ASN A CA 1
ATOM 682 C C . ASN A 1 87 ? 16.768 -0.986 -13.123 1.00 94.12 87 ASN A C 1
ATOM 684 O O . ASN A 1 87 ? 15.787 -0.601 -12.483 1.00 94.12 87 ASN A O 1
ATOM 688 N N . ARG A 1 88 ? 17.731 -0.143 -13.520 1.00 95.19 88 ARG A N 1
ATOM 689 C CA . ARG A 1 88 ? 17.691 1.304 -13.229 1.00 95.19 88 ARG A CA 1
ATOM 690 C C . ARG A 1 88 ? 16.459 1.972 -13.833 1.00 95.19 88 ARG A C 1
ATOM 692 O O . ARG A 1 88 ? 15.865 2.861 -13.217 1.00 95.19 88 ARG A O 1
ATOM 699 N N . GLN A 1 89 ? 16.051 1.545 -15.026 1.00 97.12 89 GLN A N 1
ATOM 700 C CA . GLN A 1 89 ? 14.849 2.070 -15.654 1.00 97.12 89 GLN A CA 1
ATOM 701 C C . GLN A 1 89 ? 13.584 1.628 -14.908 1.00 97.12 89 GLN A C 1
ATOM 703 O O . GLN A 1 89 ? 12.713 2.465 -14.670 1.00 97.12 89 GLN A O 1
ATOM 708 N N . CYS A 1 90 ? 13.499 0.371 -14.459 1.00 96.62 90 CYS A N 1
ATOM 709 C CA . CYS A 1 90 ? 12.405 -0.104 -13.603 1.00 96.62 90 CYS A CA 1
ATOM 710 C C . CYS A 1 90 ? 12.292 0.732 -12.321 1.00 96.62 90 CYS A C 1
ATOM 712 O O . CYS A 1 90 ? 11.202 1.168 -11.957 1.00 96.62 90 CYS A O 1
ATOM 714 N N . GLU A 1 91 ? 13.413 0.988 -11.643 1.00 95.88 91 GLU A N 1
ATOM 715 C CA . GLU A 1 91 ? 13.466 1.840 -10.447 1.00 95.88 91 GLU A CA 1
ATOM 716 C C . GLU A 1 91 ? 12.971 3.260 -10.736 1.00 95.88 91 GLU A C 1
ATOM 718 O O . GLU A 1 91 ? 12.133 3.786 -10.000 1.00 95.88 91 GLU A O 1
ATOM 723 N N . THR A 1 92 ? 13.422 3.849 -11.845 1.00 97.19 92 THR A N 1
ATOM 724 C CA . THR A 1 92 ? 13.014 5.192 -12.276 1.00 97.19 92 THR A CA 1
ATOM 725 C C . THR A 1 92 ? 11.507 5.265 -12.522 1.00 97.19 92 THR A C 1
ATOM 727 O O . THR A 1 92 ? 10.832 6.150 -11.997 1.00 97.19 92 THR A O 1
ATOM 730 N N . VAL A 1 93 ? 10.947 4.325 -13.289 1.00 97.88 93 VAL A N 1
ATOM 731 C CA . VAL A 1 93 ? 9.509 4.315 -13.607 1.00 97.88 93 VAL A CA 1
ATOM 732 C C . VAL A 1 93 ? 8.666 4.041 -12.366 1.00 97.88 93 VAL A C 1
ATOM 734 O O . VAL A 1 93 ? 7.637 4.688 -12.178 1.00 97.88 93 VAL A O 1
ATOM 737 N N . ARG A 1 94 ? 9.114 3.151 -11.476 1.00 97.38 94 ARG A N 1
ATOM 738 C CA . ARG A 1 94 ? 8.440 2.899 -10.195 1.00 97.38 94 ARG A CA 1
ATOM 739 C C . ARG A 1 94 ? 8.448 4.131 -9.295 1.00 97.38 94 ARG A C 1
ATOM 741 O O . ARG A 1 94 ? 7.437 4.428 -8.667 1.00 97.38 94 ARG A O 1
ATOM 748 N N . SER A 1 95 ? 9.550 4.879 -9.261 1.00 96.94 95 SER A N 1
ATOM 749 C CA . SER A 1 95 ? 9.623 6.146 -8.528 1.00 96.94 95 SER A CA 1
ATOM 750 C C . SER A 1 95 ? 8.610 7.166 -9.060 1.00 96.94 95 SER A C 1
ATOM 752 O O . SER A 1 95 ? 7.879 7.755 -8.266 1.00 96.94 95 SER A O 1
ATOM 754 N N . LEU A 1 96 ? 8.493 7.306 -10.387 1.00 97.44 96 LEU A N 1
ATOM 755 C CA . LEU A 1 96 ? 7.488 8.173 -11.018 1.00 97.44 96 LEU A CA 1
ATOM 756 C C . LEU A 1 96 ? 6.057 7.731 -10.681 1.00 97.44 96 LEU A C 1
ATOM 758 O O . LEU A 1 96 ? 5.245 8.554 -1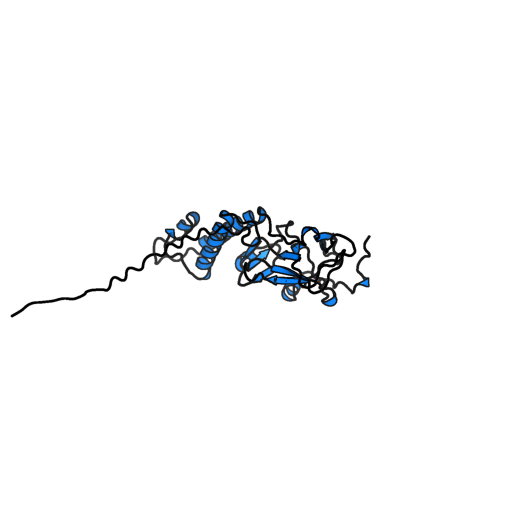0.265 1.00 97.44 96 LEU A O 1
ATOM 762 N N . LEU A 1 97 ? 5.766 6.432 -10.794 1.00 97.19 97 LEU A N 1
ATOM 763 C CA . LEU A 1 97 ? 4.472 5.853 -10.424 1.00 97.19 97 LEU A CA 1
ATOM 764 C C . LEU A 1 97 ? 4.111 6.180 -8.965 1.00 97.19 97 LEU A C 1
ATOM 766 O O . LEU A 1 97 ? 3.021 6.673 -8.681 1.00 97.19 97 LEU A O 1
ATOM 770 N N . ASN A 1 98 ? 5.038 5.945 -8.037 1.00 97.44 98 ASN A N 1
ATOM 771 C CA . ASN A 1 98 ? 4.813 6.171 -6.610 1.00 97.44 98 ASN A CA 1
ATOM 772 C C . ASN A 1 98 ? 4.699 7.666 -6.265 1.00 97.44 98 ASN A C 1
ATOM 774 O O . ASN A 1 98 ? 3.917 8.037 -5.388 1.00 97.44 98 ASN A O 1
ATOM 778 N N . GLN A 1 99 ? 5.407 8.543 -6.982 1.00 97.19 99 GLN A N 1
ATOM 779 C CA . GLN A 1 99 ? 5.235 9.992 -6.860 1.00 97.19 99 GLN A CA 1
ATOM 780 C C . GLN A 1 99 ? 3.819 10.428 -7.263 1.00 97.19 99 GLN A C 1
ATOM 782 O O . GLN A 1 99 ? 3.213 11.261 -6.585 1.00 97.19 99 GLN A O 1
ATOM 787 N N . GLU A 1 100 ? 3.266 9.848 -8.328 1.00 95.69 100 GLU A N 1
ATOM 788 C CA . GLU A 1 100 ? 1.889 10.119 -8.750 1.00 95.69 100 GLU A CA 1
ATOM 789 C C . GLU A 1 100 ? 0.870 9.589 -7.739 1.00 95.69 100 GLU A C 1
ATOM 791 O O . GLU A 1 100 ? -0.031 10.328 -7.344 1.00 95.69 100 GLU A O 1
ATOM 796 N N . ILE A 1 101 ? 1.049 8.363 -7.239 1.00 95.94 101 ILE A N 1
ATOM 797 C CA . ILE A 1 101 ? 0.224 7.790 -6.161 1.00 95.94 101 ILE A CA 1
ATOM 798 C C . ILE A 1 101 ? 0.175 8.728 -4.940 1.00 95.94 101 ILE A C 1
ATOM 800 O O . ILE A 1 101 ? -0.894 8.982 -4.366 1.00 95.94 101 ILE A O 1
ATOM 804 N N . SER A 1 102 ? 1.314 9.315 -4.563 1.00 95.44 102 SER A N 1
ATOM 805 C CA . SER A 1 102 ? 1.373 10.294 -3.472 1.00 95.44 102 SER A CA 1
ATOM 806 C C . SER A 1 102 ? 0.495 11.519 -3.715 1.00 95.44 102 SER A C 1
ATOM 808 O O . SER A 1 102 ? -0.116 12.020 -2.767 1.00 95.44 102 SER A O 1
ATOM 810 N N . ALA A 1 103 ? 0.367 11.969 -4.963 1.00 93.44 103 ALA A N 1
ATOM 811 C CA . ALA A 1 103 ? -0.402 13.155 -5.332 1.00 93.44 103 ALA A CA 1
ATOM 812 C C . ALA A 1 103 ? -1.904 12.891 -5.553 1.00 93.44 103 ALA A C 1
ATOM 814 O O . ALA A 1 103 ? -2.702 13.825 -5.495 1.00 93.44 103 ALA A O 1
ATOM 815 N N . LEU A 1 104 ? -2.310 11.644 -5.807 1.00 92.12 104 LEU A N 1
ATOM 816 C CA . LEU A 1 104 ? -3.689 11.305 -6.173 1.00 92.12 104 LEU A CA 1
ATOM 817 C C . LEU A 1 104 ? -4.575 10.996 -4.962 1.00 92.12 104 LEU A C 1
ATOM 819 O O . LEU A 1 104 ? -4.123 10.456 -3.957 1.00 92.12 104 LEU A O 1
ATOM 823 N N . ASN A 1 105 ? -5.868 11.294 -5.059 1.00 90.31 105 ASN A N 1
ATOM 824 C CA . ASN A 1 105 ? -6.827 10.890 -4.028 1.00 90.31 105 ASN A CA 1
ATOM 825 C C . ASN A 1 105 ? -7.014 9.372 -4.049 1.00 90.31 105 ASN A C 1
ATOM 827 O O . ASN A 1 105 ? -7.090 8.782 -5.125 1.00 90.31 105 ASN A O 1
ATOM 831 N N . VAL A 1 106 ? -7.106 8.757 -2.873 1.00 89.25 106 VAL A N 1
ATOM 832 C CA . VAL A 1 106 ? -7.435 7.335 -2.736 1.00 89.25 106 VAL A CA 1
ATOM 833 C C . VAL A 1 106 ? -8.944 7.133 -2.913 1.00 89.25 106 VAL A C 1
ATOM 835 O O . VAL A 1 106 ? -9.735 8.039 -2.649 1.00 89.25 106 VAL A O 1
ATOM 838 N N . GLU A 1 107 ? -9.344 5.978 -3.429 1.00 90.56 107 GLU A N 1
ATOM 839 C CA . GLU A 1 107 ? -10.731 5.523 -3.372 1.00 90.56 107 GLU A CA 1
ATOM 840 C C . GLU A 1 107 ? -11.123 5.291 -1.916 1.00 90.56 107 GLU A C 1
ATOM 842 O O . GLU A 1 107 ? -10.424 4.575 -1.202 1.00 90.56 107 GLU A O 1
ATOM 847 N N . THR A 1 108 ? -12.241 5.879 -1.501 1.00 92.06 108 THR A N 1
ATOM 848 C CA . THR A 1 108 ? -12.727 5.803 -0.125 1.00 92.06 108 THR A CA 1
ATOM 849 C C . THR A 1 108 ? -14.021 5.010 -0.034 1.00 92.06 108 THR A C 1
ATOM 851 O O . THR A 1 108 ? -14.726 4.821 -1.028 1.00 92.06 108 THR A O 1
ATOM 854 N N . THR A 1 109 ? -14.357 4.560 1.169 1.00 94.38 109 THR A N 1
ATOM 855 C CA . THR A 1 109 ? -15.657 3.937 1.461 1.00 94.38 109 THR A CA 1
ATOM 856 C C . THR A 1 109 ? -16.606 4.954 2.103 1.00 94.38 109 THR A C 1
ATOM 858 O O . THR A 1 109 ? -16.222 6.087 2.394 1.00 94.38 109 THR A O 1
ATOM 861 N N . GLU A 1 110 ? -17.851 4.550 2.357 1.00 94.81 110 GLU A N 1
ATOM 862 C CA . GLU A 1 110 ? -18.794 5.342 3.158 1.00 94.81 110 GLU A CA 1
ATOM 863 C C . GLU A 1 110 ? -18.414 5.426 4.649 1.00 94.81 110 GLU A C 1
ATOM 865 O O . GLU A 1 110 ? -18.877 6.324 5.347 1.00 94.81 110 GLU A O 1
ATOM 870 N N . TRP A 1 111 ? -17.558 4.518 5.134 1.00 95.94 111 TRP A N 1
ATOM 871 C CA . TRP A 1 111 ? -17.190 4.405 6.547 1.00 95.94 111 TRP A CA 1
ATOM 872 C C . TRP A 1 111 ? -15.967 5.235 6.926 1.00 95.94 111 TRP A C 1
ATOM 874 O O . TRP A 1 111 ? -15.820 5.621 8.082 1.00 95.94 111 TRP A O 1
ATOM 884 N N . GLU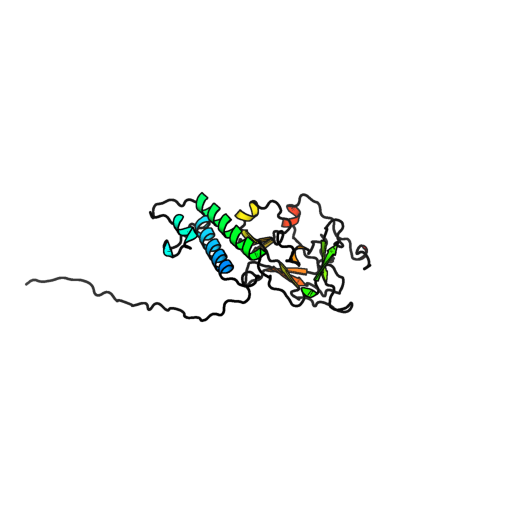 A 1 112 ? -15.104 5.528 5.958 1.00 95.19 112 GLU A N 1
ATOM 885 C CA . GLU A 1 112 ? -13.831 6.224 6.160 1.00 95.19 112 GLU A CA 1
ATOM 886 C C . GLU A 1 112 ? -13.953 7.605 6.844 1.00 95.19 112 GLU A C 1
ATOM 888 O O . GLU A 1 112 ? -13.125 7.912 7.702 1.00 95.19 112 GLU A O 1
ATOM 893 N N . PRO A 1 113 ? -15.006 8.419 6.596 1.00 95.94 113 PRO A N 1
ATOM 894 C CA . PRO A 1 113 ? -15.238 9.656 7.349 1.00 95.94 113 PRO A CA 1
ATOM 895 C C . PRO A 1 113 ? -15.442 9.475 8.863 1.00 95.94 113 PRO A C 1
ATOM 897 O O . PRO A 1 113 ? -15.293 10.442 9.606 1.00 95.94 113 PRO A O 1
ATOM 900 N N . TYR A 1 114 ? -15.785 8.266 9.318 1.00 96.81 114 TYR A N 1
ATOM 901 C CA . TYR A 1 114 ? -15.998 7.924 10.731 1.00 96.81 114 TYR A CA 1
ATOM 902 C C . TYR A 1 114 ? -14.784 7.245 11.370 1.00 96.81 114 TYR A C 1
ATOM 904 O O . TYR A 1 114 ? -14.861 6.788 12.514 1.00 96.81 114 TYR A O 1
ATOM 912 N N . LEU A 1 115 ? -13.674 7.147 10.635 1.00 97.50 115 LEU A N 1
ATOM 913 C CA . LEU A 1 115 ? -12.431 6.589 11.137 1.00 97.50 115 LEU A CA 1
ATOM 914 C C . LEU A 1 115 ? -11.520 7.697 11.647 1.00 97.50 115 LEU A C 1
ATOM 916 O O . LEU A 1 115 ? -11.235 8.674 10.948 1.00 97.50 115 LEU A O 1
ATOM 920 N N . VAL A 1 116 ? -11.026 7.520 12.868 1.00 97.75 116 VAL A N 1
ATOM 921 C CA . VAL A 1 116 ? -10.203 8.510 13.560 1.00 97.75 116 VAL A CA 1
ATOM 922 C C . VAL A 1 116 ? -8.879 7.890 13.969 1.00 97.75 116 VAL A C 1
ATOM 924 O O . VAL A 1 116 ? -8.819 6.801 14.536 1.00 97.75 116 VAL A O 1
ATOM 927 N N . VAL A 1 117 ? -7.796 8.611 13.685 1.00 98.25 117 VAL A N 1
ATOM 928 C CA . VAL A 1 117 ? -6.451 8.244 14.126 1.00 98.25 117 VAL A CA 1
ATOM 929 C C . VAL A 1 117 ? -6.176 8.926 15.462 1.00 98.25 117 VAL A C 1
ATOM 931 O O . VAL A 1 117 ? -6.213 10.154 15.552 1.00 98.25 117 VAL A O 1
ATOM 934 N N . ARG A 1 118 ? -5.879 8.144 16.500 1.00 97.75 118 ARG A N 1
ATOM 935 C CA . ARG A 1 118 ? -5.537 8.643 17.846 1.00 97.75 118 ARG A CA 1
ATOM 936 C C . ARG A 1 118 ? -4.562 7.688 18.546 1.00 97.75 118 ARG A C 1
ATOM 938 O O . ARG A 1 118 ? -4.258 6.647 17.971 1.00 97.75 118 ARG A O 1
ATOM 945 N N . PRO A 1 119 ? -3.994 8.020 19.723 1.00 97.81 119 PRO A N 1
ATOM 946 C CA . PRO A 1 119 ? -3.089 7.106 20.420 1.00 97.81 119 PRO A CA 1
ATOM 947 C C . PRO A 1 119 ? -3.717 5.721 20.620 1.00 97.81 119 PRO A C 1
ATOM 949 O O . PRO A 1 119 ? -4.863 5.630 21.061 1.00 97.81 119 PRO A O 1
ATOM 952 N N . SER A 1 120 ? -2.963 4.672 20.284 1.00 96.56 120 SER A N 1
ATOM 953 C CA . SER A 1 120 ? -3.409 3.280 20.396 1.00 96.56 120 SER A CA 1
ATOM 954 C C . SER A 1 120 ? -3.634 2.878 21.857 1.00 96.56 120 SER A C 1
ATOM 956 O O . SER A 1 120 ? -3.008 3.408 22.784 1.00 96.56 120 SER A O 1
ATOM 958 N N . GLN A 1 121 ? -4.528 1.916 22.057 1.00 93.69 121 GLN A N 1
ATOM 959 C CA . GLN A 1 121 ? -4.743 1.207 23.314 1.00 93.69 121 GLN A CA 1
ATOM 960 C C . GLN A 1 121 ? -3.607 0.216 23.606 1.00 93.69 121 GLN A C 1
ATOM 962 O O . GLN A 1 121 ? -3.408 -0.149 24.764 1.00 93.69 121 GLN A O 1
ATOM 967 N N . ILE A 1 122 ? -2.822 -0.168 22.594 1.00 92.31 122 ILE A N 1
ATOM 968 C CA . ILE A 1 122 ? -1.602 -0.955 22.772 1.00 92.31 122 ILE A CA 1
ATOM 969 C C . ILE A 1 122 ? -0.484 -0.033 23.271 1.00 92.31 122 ILE A C 1
ATOM 971 O O . ILE A 1 122 ? -0.118 0.961 22.635 1.00 92.31 122 ILE A O 1
ATOM 975 N N . GLU A 1 123 ? 0.088 -0.373 24.426 1.00 89.19 123 GLU A N 1
ATOM 976 C CA . GLU A 1 123 ? 1.193 0.380 25.014 1.00 89.19 123 GLU A CA 1
ATOM 977 C C . GLU A 1 123 ? 2.378 0.464 24.037 1.00 89.19 123 GLU A C 1
ATOM 979 O O . GLU A 1 123 ? 2.833 -0.540 23.494 1.00 89.19 123 GLU A O 1
ATOM 984 N N . SER A 1 124 ? 2.888 1.680 23.821 1.00 88.88 124 SER A N 1
ATOM 985 C CA . SER A 1 124 ? 4.039 1.955 22.948 1.00 88.88 124 SER A CA 1
ATOM 986 C C . SER A 1 124 ? 3.857 1.631 21.454 1.00 88.88 124 SER A C 1
ATOM 988 O O . SER A 1 124 ? 4.820 1.790 20.708 1.00 88.88 124 SER A O 1
ATOM 990 N N . ALA A 1 125 ? 2.653 1.281 20.984 1.00 91.06 125 ALA A N 1
ATOM 991 C CA . ALA A 1 125 ? 2.378 1.085 19.551 1.00 91.06 125 ALA A CA 1
ATOM 992 C C . ALA A 1 125 ? 2.248 2.403 18.761 1.00 91.06 125 ALA A C 1
ATOM 994 O O . ALA A 1 125 ? 2.261 2.414 17.533 1.00 91.06 125 ALA A O 1
ATOM 995 N N . GLY A 1 126 ? 2.144 3.539 19.456 1.00 94.75 126 GLY A N 1
ATOM 996 C CA . GLY A 1 126 ? 1.981 4.848 18.830 1.00 94.75 126 GLY A CA 1
ATOM 997 C C . GLY A 1 126 ? 0.515 5.158 18.545 1.00 94.75 126 GLY A C 1
ATOM 998 O O . GLY A 1 126 ? -0.259 5.364 19.479 1.00 94.75 126 GLY A O 1
ATOM 999 N N . LEU A 1 127 ? 0.149 5.261 17.267 1.00 97.75 127 LEU A N 1
ATOM 1000 C CA . LEU A 1 127 ? -1.208 5.605 16.832 1.00 97.75 127 LEU A CA 1
ATOM 1001 C C . LEU A 1 127 ? -1.989 4.346 16.444 1.00 97.75 127 LEU A C 1
ATOM 1003 O O . LEU A 1 127 ? -1.410 3.393 15.933 1.00 97.75 127 LEU A O 1
ATOM 1007 N N . GLY A 1 128 ? -3.294 4.378 16.683 1.00 98.31 128 GLY A N 1
ATOM 1008 C CA . GLY A 1 128 ? -4.277 3.375 16.293 1.00 98.31 128 GLY A CA 1
ATOM 1009 C C . GLY A 1 128 ? -5.365 3.985 15.413 1.00 98.31 128 GLY A C 1
ATOM 1010 O O . GLY A 1 128 ? -5.538 5.211 15.385 1.00 98.31 128 GLY A O 1
ATOM 1011 N N . LEU A 1 129 ? -6.108 3.134 14.711 1.00 98.62 129 LEU A N 1
ATOM 1012 C CA . LEU A 1 129 ? -7.287 3.526 13.942 1.00 98.62 129 LEU A CA 1
ATOM 1013 C C . LEU A 1 129 ? -8.554 3.115 14.687 1.00 98.62 129 LEU A C 1
ATOM 1015 O O . LEU A 1 129 ? -8.696 1.954 15.050 1.00 98.62 129 LEU A O 1
ATOM 1019 N N . PHE A 1 130 ? -9.476 4.048 14.883 1.00 98.31 130 PHE A N 1
ATOM 1020 C CA . PHE A 1 130 ? -10.695 3.849 15.664 1.00 98.31 130 PHE A CA 1
ATOM 1021 C C . PHE A 1 130 ? -11.930 4.119 14.816 1.00 98.31 130 PHE A C 1
ATOM 1023 O O . PHE A 1 130 ? -11.888 4.970 13.927 1.00 98.31 130 PHE A O 1
ATOM 1030 N N . PHE A 1 131 ? -13.028 3.425 15.105 1.00 97.94 131 PHE A N 1
ATOM 1031 C CA . PHE A 1 131 ? -14.342 3.729 14.540 1.00 97.94 131 PHE A CA 1
ATOM 1032 C C . PHE A 1 131 ? -15.142 4.562 15.543 1.00 97.94 131 PHE A C 1
ATOM 1034 O O . PHE A 1 131 ? -15.437 4.073 16.623 1.00 97.94 131 PHE A O 1
ATOM 1041 N N . GLU A 1 132 ? -15.505 5.800 15.207 1.00 95.50 132 GLU A N 1
ATOM 1042 C CA . GLU A 1 132 ? -16.269 6.692 16.106 1.00 95.50 132 GLU A CA 1
ATOM 1043 C C . GLU A 1 132 ? -17.764 6.765 15.736 1.00 95.50 132 GLU A C 1
ATOM 1045 O O . GLU A 1 132 ? -18.589 7.222 16.523 1.00 95.50 132 GLU A O 1
ATOM 1050 N N . GLY A 1 133 ? -18.152 6.264 14.561 1.00 90.38 133 GLY A N 1
ATOM 1051 C CA . GLY A 1 133 ? -19.542 6.307 14.109 1.00 90.38 133 GLY A CA 1
ATOM 1052 C C . GLY A 1 133 ? -20.113 7.729 13.991 1.00 90.38 133 GLY A C 1
ATOM 1053 O O . GLY A 1 133 ? -19.398 8.728 14.012 1.00 90.38 133 GLY A O 1
ATOM 1054 N N . VAL A 1 134 ? -21.433 7.816 13.807 1.00 90.00 134 VAL A N 1
ATOM 1055 C CA . VAL A 1 134 ? -22.169 9.102 13.810 1.00 90.00 134 VAL A CA 1
ATOM 1056 C C . VAL A 1 134 ? -22.545 9.515 15.237 1.00 90.00 134 VAL A C 1
ATOM 1058 O O . VAL A 1 134 ? -22.626 10.703 15.541 1.00 90.00 134 VAL A O 1
ATOM 1061 N N . ASP A 1 135 ? -22.796 8.522 16.085 1.00 89.75 135 ASP A N 1
ATOM 1062 C CA . ASP A 1 135 ? -23.177 8.639 17.486 1.00 89.75 135 ASP A CA 1
ATOM 1063 C C . ASP A 1 135 ? -22.748 7.370 18.247 1.00 89.75 135 ASP A C 1
ATOM 1065 O O . ASP A 1 135 ? -22.346 6.374 17.635 1.00 89.75 135 ASP A O 1
ATOM 1069 N N . ASP A 1 136 ? -22.874 7.398 19.575 1.00 86.88 136 ASP A N 1
ATOM 1070 C CA . ASP A 1 136 ? -22.443 6.321 20.479 1.00 86.88 136 ASP A CA 1
ATOM 1071 C C . ASP A 1 136 ? -23.169 4.979 20.250 1.00 86.88 136 ASP A C 1
ATOM 1073 O O . ASP A 1 136 ? -22.690 3.930 20.681 1.00 86.88 136 ASP A O 1
ATOM 1077 N N . ASN A 1 137 ? -24.328 4.980 19.580 1.00 88.50 137 ASN A N 1
ATOM 1078 C CA . ASN A 1 137 ? -25.101 3.771 19.280 1.00 88.50 137 ASN A CA 1
ATOM 1079 C C . ASN A 1 137 ? -24.839 3.236 17.869 1.00 88.50 137 ASN A C 1
ATOM 1081 O O . ASN A 1 137 ? -25.401 2.203 17.490 1.00 88.50 137 ASN A O 1
ATOM 1085 N N . HIS A 1 138 ? -24.015 3.920 17.076 1.00 91.69 138 HIS A N 1
ATOM 1086 C CA . HIS A 1 138 ? -23.697 3.479 15.732 1.00 91.69 138 HIS A CA 1
ATOM 1087 C C . HIS A 1 138 ? -22.828 2.219 15.797 1.00 91.69 138 HIS A C 1
ATOM 1089 O O . HIS A 1 138 ? -21.732 2.214 16.358 1.00 91.69 138 HIS A O 1
ATOM 1095 N N . VAL A 1 139 ? -23.322 1.142 15.184 1.00 94.69 139 VAL A N 1
ATOM 1096 C CA . VAL A 1 139 ? -22.608 -0.131 15.069 1.00 94.69 139 VAL A CA 1
ATOM 1097 C C . VAL A 1 139 ? -22.273 -0.402 13.615 1.00 94.69 139 VAL A C 1
ATOM 1099 O O . VAL A 1 139 ? -23.161 -0.447 12.762 1.00 9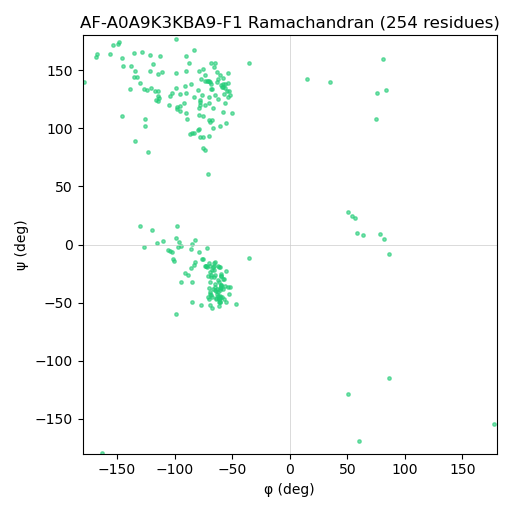4.69 139 VAL A O 1
ATOM 1102 N N . LEU A 1 140 ? -20.999 -0.644 13.338 1.00 94.94 140 LEU A N 1
ATOM 1103 C CA . LEU A 1 140 ? -20.552 -1.097 12.036 1.00 94.94 140 LEU A CA 1
ATOM 1104 C C . LEU A 1 140 ? -20.849 -2.599 11.877 1.00 94.94 140 LEU A C 1
ATOM 1106 O O . LEU A 1 140 ? -20.392 -3.397 12.704 1.00 94.94 140 LEU A O 1
ATOM 1110 N N . PRO A 1 141 ? -21.582 -3.031 10.836 1.00 97.12 141 PRO A N 1
ATOM 1111 C CA . PRO A 1 141 ? -21.913 -4.442 10.651 1.00 97.12 141 PRO A CA 1
ATOM 1112 C C . PRO A 1 141 ? -20.684 -5.322 10.396 1.00 97.12 141 PRO A C 1
ATOM 1114 O O . PRO A 1 141 ? -19.669 -4.867 9.863 1.00 97.12 141 PRO A O 1
ATOM 1117 N N . THR A 1 142 ? -20.806 -6.617 10.698 1.00 98.12 142 THR A N 1
ATOM 1118 C CA . THR A 1 142 ? -19.816 -7.633 10.290 1.00 98.12 142 THR A CA 1
ATOM 1119 C C . THR A 1 142 ? -19.744 -7.739 8.769 1.00 98.12 142 THR A C 1
ATOM 1121 O O . THR A 1 142 ? -20.777 -7.748 8.103 1.00 98.12 142 THR A O 1
ATOM 1124 N N . GLY A 1 143 ? -18.539 -7.886 8.218 1.00 98.12 143 GLY A N 1
ATOM 1125 C CA . GLY A 1 143 ? -18.321 -8.002 6.776 1.00 98.12 143 GLY A CA 1
ATOM 1126 C C . GLY A 1 143 ? -18.300 -6.665 6.032 1.00 98.12 143 GLY A C 1
ATOM 1127 O O . GLY A 1 143 ? -18.179 -6.668 4.808 1.00 98.12 143 GLY A O 1
ATOM 1128 N N . SER A 1 144 ? -18.386 -5.538 6.743 1.00 97.62 144 SER A N 1
ATOM 1129 C CA . SER A 1 144 ? -18.288 -4.201 6.150 1.00 97.62 144 SER A CA 1
ATOM 1130 C C . SER A 1 144 ? -16.860 -3.921 5.685 1.00 97.62 144 SER A C 1
ATOM 1132 O O . SER A 1 144 ? -15.903 -4.279 6.373 1.00 97.62 144 SER A O 1
ATOM 1134 N N . ILE A 1 145 ? -16.716 -3.265 4.531 1.00 97.38 145 ILE A N 1
ATOM 1135 C CA . ILE A 1 145 ? -15.423 -2.795 4.017 1.00 97.38 145 ILE A CA 1
ATOM 1136 C C . ILE A 1 145 ? -15.182 -1.387 4.563 1.00 97.38 145 ILE A C 1
ATOM 1138 O O . ILE A 1 145 ? -15.841 -0.445 4.137 1.00 97.38 145 ILE A O 1
ATOM 1142 N N . LEU A 1 146 ? -14.247 -1.253 5.500 1.00 96.75 146 LEU A N 1
ATOM 1143 C CA . LEU A 1 146 ? -13.965 -0.009 6.222 1.00 96.75 146 LEU A CA 1
ATOM 1144 C C . LEU A 1 146 ? -13.168 0.991 5.390 1.00 96.75 146 LEU A C 1
ATOM 1146 O O . LEU A 1 146 ? -13.542 2.148 5.258 1.00 96.75 146 LEU A O 1
ATOM 1150 N N . CYS A 1 147 ? -12.053 0.540 4.835 1.00 97.00 147 CYS A N 1
ATOM 1151 C CA . CYS A 1 147 ? -11.130 1.336 4.038 1.00 97.00 147 CYS A CA 1
ATOM 1152 C C . CYS A 1 147 ? -10.224 0.387 3.245 1.00 97.00 147 CYS A C 1
ATOM 1154 O O . CYS A 1 147 ? -10.353 -0.844 3.330 1.00 97.00 147 CYS A O 1
ATOM 1156 N N . TYR A 1 148 ? -9.306 0.949 2.464 1.00 96.44 148 TYR A N 1
ATOM 1157 C CA . TYR A 1 148 ? -8.357 0.173 1.676 1.00 96.44 148 TYR A CA 1
ATOM 1158 C C . TYR A 1 148 ? -6.925 0.385 2.161 1.00 96.44 148 TYR A C 1
ATOM 1160 O O . TYR A 1 148 ? -6.450 1.510 2.303 1.00 96.44 148 TYR A O 1
ATOM 1168 N N . TYR A 1 149 ? -6.210 -0.720 2.339 1.00 96.94 149 TYR A N 1
ATOM 1169 C CA . TYR A 1 149 ? -4.762 -0.735 2.456 1.00 96.94 149 TYR A CA 1
ATOM 1170 C C . TYR A 1 149 ? -4.162 -0.640 1.051 1.00 96.94 149 TYR A C 1
ATOM 1172 O O . TYR A 1 149 ? -4.118 -1.624 0.307 1.00 96.94 149 TYR A O 1
ATOM 1180 N N . ALA A 1 150 ? -3.770 0.572 0.671 1.00 96.19 150 ALA A N 1
ATOM 1181 C CA . ALA A 1 150 ? -3.229 0.923 -0.639 1.00 96.19 150 ALA A CA 1
ATOM 1182 C C . ALA A 1 150 ? -2.039 1.871 -0.464 1.00 96.19 150 ALA A C 1
ATOM 1184 O O . ALA A 1 150 ? -1.987 2.617 0.507 1.00 96.19 150 ALA A O 1
ATOM 1185 N N . GLY A 1 151 ? -1.093 1.894 -1.398 1.00 97.06 151 GLY A N 1
ATOM 1186 C CA . GLY A 1 151 ? 0.071 2.756 -1.251 1.00 97.06 151 GLY A CA 1
ATOM 1187 C C . GLY A 1 151 ? 1.092 2.631 -2.365 1.00 97.06 151 GLY A C 1
ATOM 1188 O O . GLY A 1 151 ? 0.738 2.282 -3.488 1.00 97.06 151 GLY A O 1
ATOM 1189 N N . HIS A 1 152 ? 2.349 2.954 -2.059 1.00 97.75 152 HIS A N 1
ATOM 1190 C CA . HIS A 1 152 ? 3.458 2.779 -2.995 1.00 97.75 152 HIS A CA 1
ATOM 1191 C C . HIS A 1 152 ? 3.583 1.313 -3.380 1.00 97.75 152 HIS A C 1
ATOM 1193 O O . HIS A 1 152 ? 3.456 0.431 -2.534 1.00 97.75 152 HIS A O 1
ATOM 1199 N N . ILE A 1 153 ? 3.806 1.058 -4.664 1.00 96.75 153 ILE A N 1
ATOM 1200 C CA . ILE A 1 153 ? 3.849 -0.296 -5.206 1.00 96.75 153 ILE A CA 1
ATOM 1201 C C . ILE A 1 153 ? 5.301 -0.741 -5.338 1.00 96.75 153 ILE A C 1
ATOM 1203 O O . ILE A 1 153 ? 6.153 0.001 -5.837 1.00 96.75 153 ILE A O 1
ATOM 1207 N N . HIS A 1 154 ? 5.559 -1.972 -4.908 1.00 96.62 154 HIS A N 1
ATOM 1208 C CA . HIS A 1 154 ? 6.864 -2.612 -4.913 1.00 96.62 154 HIS A CA 1
ATOM 1209 C C . HIS A 1 154 ? 6.769 -4.047 -5.434 1.00 96.62 154 HIS A C 1
ATOM 1211 O O . HIS A 1 154 ? 5.824 -4.765 -5.128 1.00 96.62 154 HIS A O 1
ATOM 1217 N N . SER A 1 155 ? 7.793 -4.483 -6.166 1.00 93.56 155 SER A N 1
ATOM 1218 C CA . SER A 1 155 ? 8.101 -5.905 -6.351 1.00 93.56 155 SER A CA 1
ATOM 1219 C C . SER A 1 155 ? 8.922 -6.450 -5.177 1.00 93.56 155 SER A C 1
ATOM 1221 O O . SER A 1 155 ? 9.510 -5.668 -4.418 1.00 93.56 155 SER A O 1
ATOM 1223 N N . HIS A 1 156 ? 9.059 -7.776 -5.062 1.00 91.12 156 HIS A N 1
ATOM 1224 C CA . HIS A 1 156 ? 9.969 -8.410 -4.093 1.00 91.12 156 HIS A CA 1
ATOM 1225 C C . HIS A 1 156 ? 11.408 -7.892 -4.189 1.00 91.12 156 HIS A C 1
ATOM 1227 O O . HIS A 1 156 ? 12.084 -7.748 -3.170 1.00 91.12 156 HIS A O 1
ATOM 1233 N N . THR A 1 157 ? 11.885 -7.605 -5.400 1.00 90.00 157 THR A N 1
ATOM 1234 C CA . THR A 1 157 ? 13.229 -7.063 -5.621 1.00 90.00 157 THR A CA 1
ATOM 1235 C C . THR A 1 157 ? 13.321 -5.635 -5.096 1.00 90.00 157 THR A C 1
ATOM 1237 O O . THR A 1 157 ? 14.184 -5.336 -4.272 1.00 90.00 157 THR A O 1
ATOM 1240 N N . SER A 1 158 ? 12.391 -4.765 -5.500 1.00 93.12 158 SER A N 1
ATOM 1241 C CA . SER A 1 158 ? 12.416 -3.354 -5.089 1.00 93.12 158 SER A CA 1
ATOM 1242 C C . SER A 1 158 ? 12.122 -3.146 -3.601 1.00 93.12 158 SER A C 1
ATOM 1244 O O . SER A 1 158 ? 12.582 -2.179 -3.010 1.00 93.12 158 SER A O 1
ATOM 1246 N N . SER A 1 159 ? 11.390 -4.055 -2.953 1.00 94.62 159 SER A N 1
ATOM 1247 C CA . SER A 1 159 ? 11.110 -3.938 -1.521 1.00 94.62 159 SER A CA 1
ATOM 1248 C C . SER A 1 159 ? 12.332 -4.238 -0.652 1.00 94.62 159 SER A C 1
ATOM 1250 O O . SER A 1 159 ? 12.389 -3.836 0.509 1.00 94.62 159 SER A O 1
ATOM 1252 N N . ARG A 1 160 ? 13.358 -4.917 -1.188 1.00 92.12 160 ARG A N 1
ATOM 1253 C CA . ARG A 1 160 ? 14.610 -5.179 -0.458 1.00 92.12 160 ARG A CA 1
ATOM 1254 C C . ARG A 1 160 ? 15.388 -3.908 -0.157 1.00 92.12 160 ARG A C 1
ATOM 1256 O O . ARG A 1 160 ? 16.090 -3.891 0.848 1.00 92.12 160 ARG A O 1
ATOM 1263 N N . THR A 1 161 ? 15.233 -2.873 -0.980 1.00 90.44 161 THR A N 1
ATOM 1264 C CA . THR A 1 161 ? 15.921 -1.587 -0.819 1.00 90.44 161 THR A CA 1
ATOM 1265 C C . THR A 1 161 ? 15.189 -0.628 0.120 1.00 90.44 161 THR A C 1
ATOM 1267 O O . THR A 1 161 ? 15.700 0.456 0.384 1.00 90.44 161 THR A O 1
ATOM 1270 N N . LEU A 1 162 ? 14.002 -0.994 0.618 1.00 92.50 162 LEU A N 1
ATOM 1271 C CA . LEU A 1 162 ? 13.281 -0.191 1.601 1.00 92.50 162 LEU A CA 1
ATOM 1272 C C . LEU A 1 162 ? 13.993 -0.235 2.955 1.00 92.50 162 LEU A C 1
ATOM 1274 O O . LEU A 1 162 ? 14.247 -1.315 3.494 1.00 92.50 162 LEU A O 1
ATOM 1278 N N . THR A 1 163 ? 14.281 0.949 3.498 1.00 91.69 163 THR A N 1
ATOM 1279 C CA . THR A 1 163 ? 14.878 1.119 4.830 1.00 91.69 163 THR A CA 1
ATOM 1280 C C . THR A 1 163 ? 13.905 0.724 5.936 1.00 91.69 163 THR A C 1
ATOM 1282 O O . THR A 1 163 ? 14.293 0.043 6.880 1.00 91.69 163 THR A O 1
ATOM 1285 N N . ASP A 1 164 ? 12.645 1.141 5.809 1.00 91.81 164 ASP A N 1
ATOM 1286 C CA . ASP A 1 164 ? 11.560 0.801 6.725 1.00 91.81 164 ASP A CA 1
ATOM 1287 C C . ASP A 1 164 ? 10.537 -0.062 5.982 1.00 91.81 164 ASP A C 1
ATOM 1289 O O . ASP A 1 164 ? 10.091 0.294 4.894 1.00 91.81 164 ASP A O 1
ATOM 1293 N N . LYS A 1 165 ? 10.196 -1.213 6.562 1.00 93.06 165 LYS A N 1
ATOM 1294 C CA . LYS A 1 165 ? 9.223 -2.173 6.018 1.00 93.06 165 LYS A CA 1
ATOM 1295 C C . LYS A 1 165 ? 8.045 -2.384 6.962 1.00 93.06 165 LYS A C 1
ATOM 1297 O O . LYS A 1 165 ? 7.273 -3.316 6.766 1.00 93.06 165 LYS A O 1
ATOM 1302 N N . SER A 1 166 ? 7.898 -1.531 7.976 1.00 91.81 166 SER A N 1
ATOM 1303 C CA . SER A 1 166 ? 6.875 -1.671 9.019 1.00 91.81 166 SER A CA 1
ATOM 1304 C C . SER A 1 166 ? 5.450 -1.656 8.461 1.00 91.81 166 SER A C 1
ATOM 1306 O O . SER A 1 166 ? 4.563 -2.243 9.069 1.00 91.81 166 SER A O 1
ATOM 1308 N N . TYR A 1 167 ? 5.251 -1.031 7.296 1.00 95.44 167 TYR A N 1
ATOM 1309 C CA . TYR A 1 167 ? 3.966 -0.912 6.599 1.00 95.44 167 TYR A CA 1
ATOM 1310 C C . TYR A 1 167 ? 3.900 -1.747 5.310 1.00 95.44 167 TYR A C 1
ATOM 1312 O O . TYR A 1 167 ? 2.931 -1.682 4.563 1.00 95.44 167 TYR A O 1
ATOM 1320 N N . LEU A 1 168 ? 4.937 -2.519 4.997 1.00 95.81 168 LEU A N 1
ATOM 1321 C CA . LEU A 1 168 ? 4.976 -3.265 3.751 1.00 95.81 168 LEU A CA 1
ATOM 1322 C C . LEU A 1 168 ? 4.120 -4.529 3.878 1.00 95.81 168 LEU A C 1
ATOM 1324 O O . LEU A 1 168 ? 4.448 -5.422 4.659 1.00 95.81 168 LEU A O 1
ATOM 1328 N N . ILE A 1 169 ? 3.069 -4.640 3.067 1.00 94.81 169 ILE A N 1
ATOM 1329 C CA . ILE A 1 169 ? 2.256 -5.860 2.986 1.00 94.81 169 ILE A CA 1
ATOM 1330 C C . ILE A 1 169 ? 2.386 -6.515 1.618 1.00 94.81 169 ILE A C 1
ATOM 1332 O O . ILE A 1 169 ? 2.494 -5.842 0.594 1.00 94.81 169 ILE A O 1
ATOM 1336 N N . TRP A 1 170 ? 2.326 -7.842 1.594 1.00 94.38 170 TRP A N 1
ATOM 1337 C CA . TRP A 1 170 ? 2.125 -8.601 0.365 1.00 94.38 170 TRP A CA 1
ATOM 1338 C C . TRP A 1 170 ? 0.628 -8.668 0.045 1.00 94.38 170 TRP A C 1
ATOM 1340 O O . TRP A 1 170 ? -0.168 -9.043 0.907 1.00 94.38 170 TRP A O 1
ATOM 1350 N N . VAL A 1 171 ? 0.237 -8.280 -1.172 1.00 92.44 171 VAL A N 1
ATOM 1351 C CA . VAL A 1 171 ? -1.175 -8.266 -1.593 1.00 92.44 171 VAL A CA 1
ATOM 1352 C C . VAL A 1 171 ? -1.508 -9.514 -2.404 1.00 92.44 171 VAL A C 1
ATOM 1354 O O . VAL A 1 171 ? -2.396 -10.279 -2.027 1.00 92.44 171 VAL A O 1
ATOM 1357 N N . CYS A 1 172 ? -0.814 -9.715 -3.523 1.00 89.25 172 CYS A N 1
ATOM 1358 C CA . CYS A 1 172 ? -0.912 -10.914 -4.351 1.00 89.25 172 CYS A CA 1
ATOM 1359 C C . CYS A 1 172 ? 0.226 -10.962 -5.372 1.00 89.25 172 CYS A C 1
ATOM 1361 O O . CYS A 1 172 ? 0.823 -9.930 -5.678 1.00 89.25 172 CYS A O 1
ATOM 1363 N N . ASP A 1 173 ? 0.448 -12.137 -5.964 1.00 87.94 173 ASP A N 1
ATOM 1364 C CA . ASP A 1 173 ? 1.483 -12.354 -6.980 1.00 87.94 173 ASP A CA 1
ATOM 1365 C C . ASP A 1 173 ? 2.840 -11.819 -6.461 1.00 87.94 173 ASP A C 1
ATOM 1367 O O . ASP A 1 173 ? 3.203 -12.130 -5.328 1.00 87.94 173 ASP A O 1
ATOM 1371 N N . ASP A 1 174 ? 3.553 -10.981 -7.216 1.00 88.62 174 ASP A N 1
ATOM 1372 C CA . ASP A 1 174 ? 4.801 -10.335 -6.768 1.00 88.62 174 ASP A CA 1
ATOM 1373 C C . ASP A 1 174 ? 4.598 -8.901 -6.244 1.00 88.62 174 ASP A C 1
ATOM 1375 O O . ASP A 1 174 ? 5.555 -8.134 -6.119 1.00 88.62 174 ASP A O 1
ATOM 1379 N N . ILE A 1 175 ? 3.353 -8.513 -5.947 1.00 92.88 175 ILE A N 1
ATOM 1380 C CA . ILE A 1 175 ? 2.989 -7.137 -5.598 1.00 92.88 175 ILE A CA 1
ATOM 1381 C C . ILE A 1 175 ? 2.962 -6.957 -4.083 1.00 92.88 175 ILE A C 1
ATOM 1383 O O . ILE A 1 175 ? 2.161 -7.559 -3.358 1.00 92.88 175 ILE A O 1
ATOM 1387 N N . LEU A 1 176 ? 3.816 -6.047 -3.624 1.00 95.75 176 LEU A N 1
ATOM 1388 C CA . LEU A 1 176 ? 3.830 -5.515 -2.274 1.00 95.75 176 LEU A CA 1
ATOM 1389 C C . LEU A 1 176 ? 3.407 -4.049 -2.286 1.00 95.75 176 LEU A C 1
ATOM 1391 O O . LEU A 1 176 ? 3.664 -3.313 -3.241 1.00 95.75 176 LEU A O 1
ATOM 1395 N N . VAL A 1 177 ? 2.761 -3.629 -1.207 1.00 96.94 177 VAL A N 1
ATOM 1396 C CA . VAL A 1 177 ? 2.220 -2.282 -1.051 1.00 96.94 177 VAL A CA 1
ATOM 1397 C C . VAL A 1 177 ? 2.725 -1.669 0.244 1.00 96.94 177 VAL A C 1
ATOM 1399 O O . VAL A 1 177 ? 2.675 -2.311 1.291 1.00 96.94 177 VAL A O 1
ATOM 1402 N N . ASP A 1 178 ? 3.178 -0.420 0.159 1.00 97.62 178 ASP A N 1
ATOM 1403 C CA . ASP A 1 178 ? 3.702 0.365 1.273 1.00 97.62 178 ASP A CA 1
ATOM 1404 C C . ASP A 1 178 ? 2.967 1.719 1.397 1.00 97.62 178 ASP A C 1
ATOM 1406 O O . ASP A 1 178 ? 3.230 2.660 0.641 1.00 97.62 178 ASP A O 1
ATOM 1410 N N . PRO A 1 179 ? 2.019 1.869 2.337 1.00 97.44 179 PRO A N 1
ATOM 1411 C CA . PRO A 1 179 ? 1.426 3.153 2.686 1.00 97.44 179 PRO A CA 1
ATOM 1412 C C . PRO A 1 179 ? 2.283 3.965 3.665 1.00 97.44 179 PRO A C 1
ATOM 1414 O O . PRO A 1 179 ? 1.843 5.023 4.115 1.00 97.44 179 PRO A O 1
ATOM 1417 N N . GLY A 1 180 ? 3.480 3.510 4.043 1.00 96.94 180 GLY A N 1
ATOM 1418 C CA . GLY A 1 180 ? 4.399 4.204 4.945 1.00 96.94 180 GLY A CA 1
ATOM 1419 C C . GLY A 1 180 ? 4.579 5.688 4.591 1.00 96.94 180 GLY A C 1
ATOM 1420 O O . GLY A 1 180 ? 4.323 6.540 5.443 1.00 96.94 180 GLY A O 1
ATOM 1421 N N . PRO A 1 181 ? 4.891 6.026 3.327 1.00 96.81 181 PRO A N 1
ATOM 1422 C CA . PRO A 1 181 ? 5.021 7.411 2.863 1.00 96.81 181 PRO A CA 1
ATOM 1423 C C . PRO A 1 181 ? 3.701 8.197 2.738 1.00 96.81 181 PRO A C 1
ATOM 1425 O O . PRO A 1 181 ? 3.721 9.371 2.363 1.00 96.81 181 PRO A O 1
ATOM 1428 N N . LEU A 1 182 ? 2.546 7.573 2.995 1.00 96.69 182 LEU A N 1
ATOM 1429 C CA . LEU A 1 182 ? 1.217 8.093 2.666 1.00 96.69 182 LEU A CA 1
ATOM 1430 C C . LEU A 1 182 ? 0.327 8.194 3.916 1.00 96.69 182 LEU A C 1
ATOM 1432 O O . LEU A 1 182 ? -0.572 7.374 4.104 1.00 96.69 182 LEU A O 1
ATOM 1436 N N . P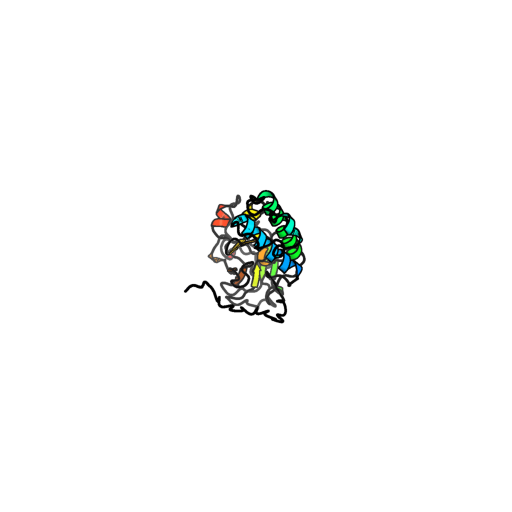RO A 1 183 ? 0.484 9.239 4.752 1.00 95.56 183 PRO A N 1
ATOM 1437 C CA . PRO A 1 183 ? -0.297 9.394 5.985 1.00 95.56 183 PRO A CA 1
ATOM 1438 C C . PRO A 1 183 ? -1.814 9.508 5.754 1.00 95.56 183 PRO A C 1
ATOM 1440 O O . PRO A 1 183 ? -2.591 9.252 6.666 1.00 95.56 183 PRO A O 1
ATOM 1443 N N . LYS A 1 184 ? -2.242 9.852 4.530 1.00 94.56 184 LYS A N 1
ATOM 1444 C CA . LYS A 1 184 ? -3.656 9.877 4.118 1.00 94.56 184 LYS A CA 1
ATOM 1445 C C . LYS A 1 184 ? -4.315 8.491 4.070 1.00 94.56 184 LYS A C 1
ATOM 1447 O O . LYS A 1 184 ? -5.535 8.416 4.062 1.00 94.56 184 LYS A O 1
ATOM 1452 N N . ILE A 1 185 ? -3.533 7.411 4.003 1.00 96.94 185 ILE A N 1
ATOM 1453 C CA . ILE A 1 185 ? -4.049 6.040 3.978 1.00 96.94 185 ILE A CA 1
ATOM 1454 C C . ILE A 1 185 ? -4.284 5.599 5.416 1.00 96.94 185 ILE A C 1
ATOM 1456 O O . ILE A 1 185 ? -3.362 5.146 6.089 1.00 96.94 185 ILE A O 1
ATOM 1460 N N . GLN A 1 186 ? -5.517 5.729 5.895 1.00 97.31 186 GLN A N 1
ATOM 1461 C CA . GLN A 1 186 ? -5.846 5.473 7.298 1.00 97.31 186 GLN A CA 1
ATOM 1462 C C . GLN A 1 186 ? -5.574 4.026 7.731 1.00 97.31 186 GLN A C 1
ATOM 1464 O O . GLN A 1 186 ? -5.146 3.795 8.860 1.00 97.31 186 GLN A O 1
ATOM 1469 N N . ALA A 1 187 ? -5.732 3.058 6.820 1.00 98.00 187 ALA A N 1
ATOM 1470 C CA . ALA A 1 187 ? -5.489 1.638 7.083 1.00 98.00 187 ALA A CA 1
ATOM 1471 C C . ALA A 1 187 ? -4.073 1.338 7.620 1.00 98.00 187 ALA A C 1
ATOM 1473 O O . ALA A 1 187 ? -3.877 0.329 8.291 1.00 98.00 187 ALA A O 1
ATOM 1474 N N . ARG A 1 188 ? -3.090 2.222 7.377 1.00 97.75 188 ARG A N 1
ATOM 1475 C CA . ARG A 1 188 ? -1.714 2.083 7.886 1.00 97.75 188 ARG A CA 1
ATOM 1476 C C . ARG A 1 188 ? -1.600 2.180 9.413 1.00 97.75 188 ARG A C 1
ATOM 1478 O O . ARG A 1 188 ? -0.552 1.843 9.944 1.00 97.75 188 ARG A O 1
ATOM 1485 N N . TYR A 1 189 ? -2.630 2.683 10.096 1.00 98.44 189 TYR A N 1
ATOM 1486 C CA . TYR A 1 189 ? -2.660 2.861 11.554 1.00 98.44 189 TYR A CA 1
ATOM 1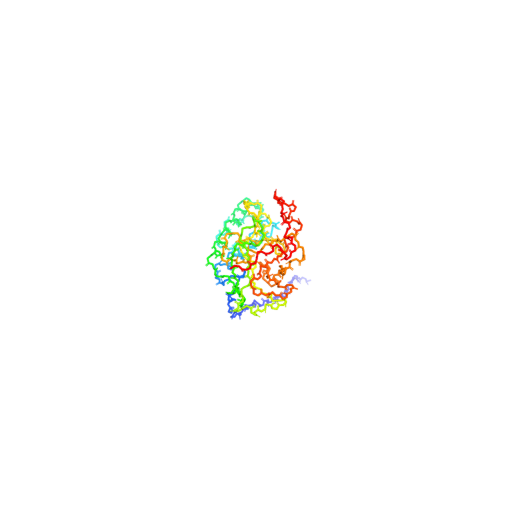487 C C . TYR A 1 189 ? -3.351 1.708 12.296 1.00 98.44 189 TYR A C 1
ATOM 1489 O O . TYR A 1 189 ? -3.513 1.777 13.509 1.00 98.44 189 TYR A O 1
ATOM 1497 N N . ILE A 1 190 ? -3.806 0.672 11.589 1.00 98.38 190 ILE A N 1
ATOM 1498 C CA . ILE A 1 190 ? -4.417 -0.503 12.215 1.00 98.38 190 ILE A CA 1
ATOM 1499 C C . ILE A 1 190 ? -3.301 -1.376 12.779 1.00 98.38 190 ILE A C 1
ATOM 1501 O O . ILE A 1 190 ? -2.458 -1.842 12.016 1.00 98.38 190 ILE A O 1
ATOM 1505 N N . ASN A 1 191 ? -3.326 -1.609 14.090 1.00 97.56 191 ASN A N 1
ATOM 1506 C CA . ASN A 1 191 ? -2.288 -2.362 14.785 1.00 97.56 191 ASN A CA 1
ATOM 1507 C C . ASN A 1 191 ? -2.571 -3.870 14.841 1.00 97.56 191 ASN A C 1
ATOM 1509 O O . ASN A 1 191 ? -3.715 -4.310 14.695 1.00 97.56 191 ASN A O 1
ATOM 1513 N N . ASP A 1 192 ? -1.520 -4.647 15.121 1.00 96.31 192 ASP A N 1
ATOM 1514 C CA . ASP A 1 192 ? -1.641 -6.041 15.541 1.00 96.31 192 ASP A CA 1
ATOM 1515 C C . ASP A 1 192 ? -1.544 -6.153 17.070 1.00 96.31 192 ASP A C 1
ATOM 1517 O O . ASP A 1 192 ? -0.524 -5.767 17.652 1.00 96.31 192 ASP A O 1
ATOM 1521 N N . PRO A 1 193 ? -2.602 -6.652 17.735 1.00 95.25 193 PRO A N 1
ATOM 1522 C CA . PRO A 1 193 ? -2.687 -6.718 19.186 1.00 95.25 193 PRO A CA 1
ATOM 1523 C C . PRO A 1 193 ? -1.901 -7.883 19.796 1.00 95.25 193 PRO A C 1
ATOM 1525 O O . PRO A 1 193 ? -1.863 -7.986 21.021 1.00 95.25 193 PRO A O 1
ATOM 1528 N N . LEU A 1 194 ? -1.332 -8.791 18.991 1.00 92.69 194 LEU A N 1
ATOM 1529 C CA . LEU A 1 194 ? -0.703 -10.043 19.441 1.00 92.69 194 LEU A CA 1
ATOM 1530 C C . LEU A 1 194 ? -1.596 -10.874 20.376 1.00 92.69 194 LEU A C 1
ATOM 1532 O O . LEU A 1 194 ? -1.126 -11.627 21.228 1.00 92.69 194 LEU A O 1
ATOM 1536 N N . ASN A 1 195 ? -2.904 -10.714 20.205 1.00 92.06 195 ASN A N 1
ATOM 1537 C CA . ASN A 1 195 ? -3.949 -11.431 20.903 1.00 92.06 195 ASN A CA 1
ATOM 1538 C C . ASN A 1 195 ? -5.110 -11.630 19.925 1.00 92.06 195 ASN A C 1
ATOM 1540 O O . ASN A 1 195 ? -5.786 -10.674 19.543 1.00 92.06 195 ASN A O 1
ATOM 1544 N N . GLU A 1 196 ? -5.331 -12.873 19.509 1.00 90.94 196 GLU A N 1
ATOM 1545 C CA . GLU A 1 196 ? -6.340 -13.200 18.501 1.00 90.94 196 GLU A CA 1
ATOM 1546 C C . GLU A 1 196 ? -7.772 -12.901 18.966 1.00 90.94 196 GLU A C 1
ATOM 1548 O O . GLU A 1 196 ? -8.622 -12.576 18.138 1.00 90.94 196 GLU A O 1
ATOM 1553 N N . ASP A 1 197 ? -8.030 -12.911 20.279 1.00 91.50 197 ASP A N 1
ATOM 1554 C CA . ASP A 1 197 ? -9.370 -12.712 20.847 1.00 91.50 197 ASP A CA 1
ATOM 1555 C C . ASP A 1 197 ? -9.915 -11.291 20.633 1.00 91.50 197 ASP A C 1
ATOM 1557 O O . ASP A 1 197 ? -11.126 -11.066 20.696 1.00 91.50 197 ASP A O 1
ATOM 1561 N N . VAL A 1 198 ? -9.033 -10.313 20.404 1.00 93.81 198 VAL A N 1
ATOM 1562 C CA . VAL A 1 198 ? -9.412 -8.901 20.222 1.00 93.81 198 VAL A CA 1
ATOM 1563 C C . VAL A 1 198 ? -9.362 -8.451 18.761 1.00 93.81 198 VAL A C 1
ATOM 1565 O O . VAL A 1 198 ? -9.805 -7.343 18.454 1.00 93.81 198 VAL A O 1
ATOM 1568 N N . ILE A 1 199 ? -8.888 -9.305 17.846 1.00 97.00 199 ILE A N 1
ATOM 1569 C CA . ILE A 1 199 ? -8.889 -9.019 16.408 1.00 97.00 199 ILE A CA 1
ATOM 1570 C C . ILE A 1 199 ? -10.331 -8.860 15.926 1.00 97.00 199 ILE A C 1
ATOM 1572 O O . ILE A 1 199 ? -11.176 -9.741 16.088 1.00 97.00 199 ILE A O 1
ATOM 1576 N N . ASN A 1 200 ? -10.611 -7.729 15.288 1.00 98.25 200 ASN A N 1
ATOM 1577 C CA . ASN A 1 200 ? -11.959 -7.364 14.856 1.00 98.25 200 ASN A CA 1
ATOM 1578 C C . ASN A 1 200 ? -12.039 -7.000 13.361 1.00 98.25 200 ASN A C 1
ATOM 1580 O O . ASN A 1 200 ? -13.131 -6.781 12.828 1.00 98.25 200 ASN A O 1
ATOM 1584 N N . CYS A 1 201 ? -10.899 -7.018 12.665 1.00 98.56 201 CYS A N 1
ATOM 1585 C CA . CYS A 1 201 ? -10.768 -6.799 11.232 1.00 98.56 201 CYS A CA 1
ATOM 1586 C C . CYS A 1 201 ? -9.833 -7.832 10.584 1.00 98.56 201 CYS A C 1
ATOM 1588 O O . CYS A 1 201 ? -9.053 -8.519 11.242 1.00 98.56 201 CYS A O 1
ATOM 1590 N N . ARG A 1 202 ? -9.880 -7.922 9.253 1.00 98.06 202 ARG A N 1
ATOM 1591 C CA . ARG A 1 202 ? -8.917 -8.677 8.438 1.00 98.06 202 ARG A CA 1
ATOM 1592 C C . ARG A 1 202 ? -8.643 -7.984 7.111 1.00 98.06 202 ARG A C 1
ATOM 1594 O O . ARG A 1 202 ? -9.521 -7.313 6.566 1.00 98.06 202 ARG A O 1
ATOM 1601 N N . TYR A 1 203 ? -7.466 -8.234 6.550 1.00 97.31 203 TYR A N 1
ATOM 1602 C CA . TYR A 1 203 ? -7.161 -7.862 5.174 1.00 97.31 203 TYR A CA 1
ATOM 1603 C C . TYR A 1 203 ? -7.755 -8.870 4.187 1.00 97.31 203 TYR A C 1
ATOM 1605 O O . TYR A 1 203 ? -7.616 -10.082 4.348 1.00 97.31 203 TYR A O 1
ATOM 1613 N N . VAL A 1 204 ? -8.411 -8.364 3.145 1.00 96.06 204 VAL A N 1
ATOM 1614 C CA . VAL A 1 204 ? -8.930 -9.157 2.026 1.00 96.06 204 VAL A CA 1
ATOM 1615 C C . VAL A 1 204 ? -8.384 -8.564 0.726 1.00 96.06 204 VAL A C 1
ATOM 1617 O O . VAL A 1 204 ? -8.829 -7.483 0.338 1.00 96.06 204 VAL A O 1
ATOM 1620 N N . PRO A 1 205 ? -7.436 -9.232 0.040 1.00 94.00 205 PRO A N 1
ATOM 1621 C CA . PRO A 1 205 ? -6.900 -8.746 -1.228 1.00 94.00 205 PRO A CA 1
ATOM 1622 C C . PRO A 1 205 ? -8.003 -8.474 -2.254 1.00 94.00 205 PRO A C 1
ATOM 1624 O O . PRO A 1 205 ? -8.888 -9.310 -2.478 1.00 94.00 205 PRO A O 1
ATOM 1627 N N . ASP A 1 206 ? -7.950 -7.306 -2.894 1.00 90.19 206 ASP A N 1
ATOM 1628 C CA . ASP A 1 206 ? -8.884 -6.948 -3.958 1.00 90.19 206 ASP A CA 1
ATOM 1629 C C . ASP A 1 206 ? -8.581 -7.798 -5.196 1.00 90.19 206 ASP A C 1
ATOM 1631 O O . ASP A 1 206 ? -7.593 -7.587 -5.899 1.00 90.19 206 ASP A O 1
ATOM 1635 N N . ARG A 1 207 ? -9.449 -8.773 -5.484 1.00 85.00 207 ARG A N 1
ATOM 1636 C CA . ARG A 1 207 ? -9.250 -9.707 -6.603 1.00 85.00 207 ARG A CA 1
ATOM 1637 C C . ARG A 1 207 ? -9.305 -9.042 -7.977 1.00 85.00 207 ARG A C 1
ATOM 1639 O O . ARG A 1 207 ? -8.808 -9.632 -8.933 1.00 85.00 207 ARG A O 1
ATOM 1646 N N . LYS A 1 208 ? -9.941 -7.872 -8.097 1.00 83.81 208 LYS A N 1
ATOM 1647 C CA . LYS A 1 208 ? -10.059 -7.153 -9.371 1.00 83.81 208 LYS A CA 1
ATOM 1648 C C . LYS A 1 208 ? -8.832 -6.291 -9.614 1.00 83.81 208 LYS A C 1
ATOM 1650 O O . LYS A 1 208 ? -8.270 -6.341 -10.702 1.00 83.81 208 LYS A O 1
ATOM 1655 N N . LEU A 1 209 ? -8.438 -5.506 -8.614 1.00 82.75 209 LEU A N 1
ATOM 1656 C CA . LEU A 1 209 ? -7.341 -4.551 -8.768 1.00 82.75 209 LEU A CA 1
ATOM 1657 C C . LEU A 1 209 ? -5.970 -5.140 -8.457 1.00 82.75 209 LEU A C 1
ATOM 1659 O O . LEU A 1 209 ? -4.995 -4.642 -9.004 1.00 82.75 209 LEU A O 1
ATOM 1663 N N . LYS A 1 210 ? -5.873 -6.174 -7.611 1.00 86.94 210 LYS A N 1
ATOM 1664 C CA . LYS A 1 210 ? -4.622 -6.880 -7.274 1.00 86.94 210 LYS A CA 1
ATOM 1665 C C . LYS A 1 210 ? -3.493 -6.021 -6.673 1.00 86.94 210 LYS A C 1
ATOM 1667 O O . LYS A 1 210 ? -2.376 -6.488 -6.506 1.00 86.94 210 LYS A O 1
ATOM 1672 N N . VAL A 1 211 ? -3.768 -4.770 -6.318 1.00 90.88 211 VAL A N 1
ATOM 1673 C CA . VAL A 1 211 ? -2.760 -3.813 -5.815 1.00 90.88 211 VAL A CA 1
ATOM 1674 C C . VAL A 1 211 ? -3.179 -3.124 -4.519 1.00 90.88 211 VAL A C 1
ATOM 1676 O O . VAL A 1 211 ? -2.647 -2.083 -4.149 1.00 90.88 211 VAL A O 1
ATOM 1679 N N . ARG A 1 212 ? -4.183 -3.677 -3.842 1.00 93.88 212 ARG A N 1
ATOM 1680 C CA . ARG A 1 212 ? -4.650 -3.224 -2.535 1.00 93.88 212 ARG A CA 1
ATOM 1681 C C . ARG A 1 212 ? -5.356 -4.352 -1.798 1.00 93.88 212 ARG A C 1
ATOM 1683 O O . ARG A 1 212 ? -5.826 -5.308 -2.421 1.00 93.88 212 ARG A O 1
ATOM 1690 N N . SER A 1 213 ? -5.528 -4.169 -0.498 1.00 95.75 213 SER A N 1
ATOM 1691 C CA . SER A 1 213 ? -6.357 -5.037 0.339 1.00 95.75 213 SER A CA 1
ATOM 1692 C C . SER A 1 213 ? -7.475 -4.233 0.990 1.00 95.75 213 SER A C 1
ATOM 1694 O O . SER A 1 213 ? -7.243 -3.152 1.520 1.00 95.75 213 SER A O 1
ATOM 1696 N N . ALA A 1 214 ? -8.697 -4.753 0.964 1.00 96.50 214 ALA A N 1
ATOM 1697 C CA . ALA A 1 214 ? -9.800 -4.218 1.751 1.00 96.50 214 ALA A CA 1
ATOM 1698 C C . ALA A 1 214 ? -9.599 -4.553 3.234 1.00 96.50 214 ALA A C 1
ATOM 1700 O O . ALA A 1 214 ? -9.196 -5.671 3.565 1.00 96.50 214 ALA A O 1
ATOM 1701 N N . VAL A 1 215 ? -9.920 -3.614 4.121 1.00 98.00 215 VAL A N 1
ATOM 1702 C CA . VAL A 1 215 ? -10.059 -3.872 5.559 1.00 98.00 215 VAL A CA 1
ATOM 1703 C C . VAL A 1 215 ? -11.508 -4.255 5.821 1.00 98.00 215 VAL A C 1
ATOM 1705 O O . VAL A 1 215 ? -12.408 -3.438 5.632 1.00 98.00 215 VAL A O 1
ATOM 1708 N N . VAL A 1 216 ? -11.740 -5.504 6.218 1.00 98.44 216 VAL A N 1
ATOM 1709 C CA . VAL A 1 216 ? -13.086 -6.063 6.398 1.00 98.44 216 VAL A CA 1
ATOM 1710 C C . VAL A 1 216 ? -13.308 -6.443 7.850 1.00 98.44 216 VAL A C 1
ATOM 1712 O O . VAL A 1 216 ? -12.483 -7.150 8.429 1.00 98.44 216 VAL A O 1
ATOM 1715 N N . THR A 1 217 ? -14.436 -6.039 8.425 1.00 98.56 217 THR A N 1
ATOM 1716 C CA . THR A 1 217 ? -14.772 -6.409 9.805 1.00 98.56 217 THR A CA 1
ATOM 1717 C C . THR A 1 217 ? -15.123 -7.882 9.951 1.00 98.56 217 THR A C 1
ATOM 1719 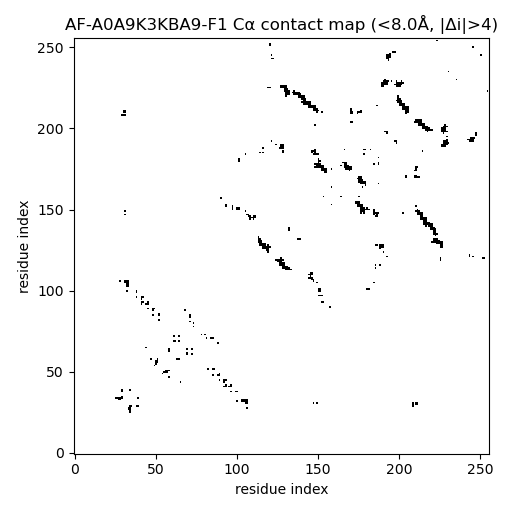O O . THR A 1 217 ? -15.800 -8.478 9.108 1.00 98.56 217 THR A O 1
ATOM 1722 N N . THR A 1 218 ? -14.669 -8.487 11.045 1.00 98.31 218 THR A N 1
ATOM 1723 C CA . THR A 1 218 ? -14.909 -9.904 11.373 1.00 98.31 218 THR A CA 1
ATOM 1724 C C . THR A 1 218 ? -16.029 -10.094 12.394 1.00 98.31 218 THR A C 1
ATOM 1726 O O . THR A 1 218 ? -16.551 -11.199 12.527 1.00 98.31 218 THR A O 1
ATOM 1729 N N . ARG A 1 219 ? -16.437 -9.009 13.059 1.00 97.62 219 ARG A N 1
ATOM 1730 C CA . ARG A 1 219 ? -17.574 -8.912 13.983 1.00 97.62 219 ARG A CA 1
ATOM 1731 C C . ARG A 1 219 ? -18.183 -7.502 13.919 1.00 97.62 219 ARG A C 1
ATOM 1733 O O . ARG A 1 219 ? -17.619 -6.649 13.232 1.00 97.62 219 ARG A O 1
ATOM 1740 N N . PRO A 1 220 ? -19.309 -7.220 14.600 1.00 97.62 220 PRO A N 1
ATOM 1741 C CA . PRO A 1 220 ? -19.782 -5.849 14.746 1.00 97.62 220 PRO A CA 1
ATOM 1742 C C . PRO A 1 220 ? -18.761 -4.994 15.509 1.00 97.62 220 PRO A C 1
ATOM 1744 O O . PRO A 1 220 ? -18.141 -5.499 16.451 1.00 97.62 220 PRO A O 1
ATOM 1747 N N . ILE A 1 221 ? -18.597 -3.733 15.104 1.00 97.81 221 ILE A N 1
ATOM 1748 C CA . ILE A 1 221 ? -17.708 -2.754 15.755 1.00 97.81 221 ILE A CA 1
ATOM 1749 C C . ILE A 1 221 ? -18.559 -1.621 16.314 1.00 97.81 221 ILE A C 1
ATOM 1751 O O . ILE A 1 221 ? -19.332 -1.012 15.574 1.00 97.81 221 ILE A O 1
ATOM 1755 N N . PHE A 1 222 ? -18.432 -1.351 17.604 1.00 96.19 222 PHE A N 1
ATOM 1756 C CA . PHE A 1 222 ? -19.111 -0.248 18.270 1.00 96.19 222 PHE A CA 1
ATOM 1757 C C . PHE A 1 222 ? -18.287 1.041 18.169 1.00 96.19 222 PHE A C 1
ATOM 1759 O O . PHE A 1 222 ? -17.067 1.003 17.990 1.00 96.19 222 PHE A O 1
ATOM 1766 N N . SER A 1 223 ? -18.964 2.185 18.277 1.00 96.25 223 SER A N 1
ATOM 1767 C CA . SER A 1 223 ? -18.299 3.485 18.379 1.00 96.25 223 SER A CA 1
ATOM 1768 C C . SER A 1 223 ? -17.264 3.499 19.519 1.00 96.25 223 SER A C 1
ATOM 1770 O O . SER A 1 223 ? -17.473 2.926 20.590 1.00 96.25 223 SER A O 1
ATOM 1772 N N . GLY A 1 224 ? -16.114 4.117 19.259 1.00 95.88 224 GLY A N 1
ATOM 1773 C CA . GLY A 1 224 ? -14.978 4.255 20.162 1.00 95.88 224 GLY A CA 1
ATOM 1774 C C . GLY A 1 224 ? -13.984 3.088 20.147 1.00 95.88 224 GLY A C 1
ATOM 1775 O O . GLY A 1 224 ? -12.917 3.211 20.763 1.00 95.88 224 GLY A O 1
ATOM 1776 N N . GLU A 1 225 ? -14.285 1.975 19.471 1.00 96.75 225 GLU A N 1
ATOM 1777 C CA . GLU A 1 225 ? -13.393 0.812 19.396 1.00 96.75 225 GLU A CA 1
ATOM 1778 C C . GLU A 1 225 ? -12.178 1.045 18.486 1.00 96.75 225 GLU A C 1
ATOM 1780 O O . GLU A 1 225 ? -12.296 1.622 17.402 1.00 96.75 225 GLU A O 1
ATOM 1785 N N . GLU A 1 226 ? -11.009 0.540 18.905 1.00 97.94 226 GLU A N 1
ATOM 1786 C CA . GLU A 1 226 ? -9.831 0.428 18.037 1.00 97.94 226 GLU A CA 1
ATOM 1787 C C . GLU A 1 226 ? -9.983 -0.758 17.080 1.00 97.94 226 GLU A C 1
ATOM 1789 O O . GLU A 1 226 ? -10.500 -1.822 17.431 1.00 97.94 226 GLU A O 1
ATOM 1794 N N . LEU A 1 227 ? -9.512 -0.573 15.854 1.00 98.44 227 LEU A N 1
ATOM 1795 C CA . LEU A 1 227 ? -9.474 -1.588 14.821 1.00 98.44 227 LEU A CA 1
ATOM 1796 C C . LEU A 1 227 ? -8.154 -2.353 14.902 1.00 98.44 227 LEU A C 1
ATOM 1798 O O . LEU A 1 227 ? -7.071 -1.765 14.891 1.00 98.44 227 LEU A O 1
ATOM 1802 N N . PHE A 1 228 ? -8.262 -3.677 14.911 1.00 98.31 228 PHE A N 1
ATOM 1803 C CA . PHE A 1 228 ? -7.141 -4.598 15.029 1.00 98.31 228 PHE A CA 1
ATOM 1804 C C . PHE A 1 228 ? -7.186 -5.668 13.942 1.00 98.31 228 PHE A C 1
ATOM 1806 O O . PHE A 1 228 ? -8.242 -6.234 13.640 1.00 98.31 228 PHE A O 1
ATOM 1813 N N . VAL A 1 229 ? -6.018 -5.982 13.393 1.00 98.00 229 VAL A N 1
ATOM 1814 C CA . VAL A 1 229 ? -5.781 -7.067 12.425 1.00 98.00 229 VAL A CA 1
ATOM 1815 C C . VAL A 1 229 ? -4.629 -7.930 12.921 1.00 98.00 229 VAL A C 1
ATOM 1817 O O . VAL A 1 229 ? -3.874 -7.505 13.777 1.00 98.00 229 VAL A O 1
ATOM 1820 N N . THR A 1 230 ? -4.440 -9.122 12.363 1.00 95.62 230 THR A N 1
ATOM 1821 C CA . THR A 1 230 ? -3.151 -9.814 12.507 1.00 95.62 230 THR A CA 1
ATOM 1822 C C . THR A 1 230 ? -2.224 -9.441 11.352 1.00 95.62 230 THR A C 1
ATOM 1824 O O . THR A 1 230 ? -2.645 -9.407 10.192 1.00 95.62 230 THR A O 1
ATOM 1827 N N . TYR A 1 231 ? -0.958 -9.181 11.660 1.00 94.44 231 TYR A N 1
ATOM 1828 C CA . TYR A 1 231 ? 0.135 -9.074 10.693 1.00 94.44 231 TYR A CA 1
ATOM 1829 C C . TYR A 1 231 ? 0.693 -10.452 10.305 1.00 94.44 231 TYR A C 1
ATOM 1831 O O . TYR A 1 231 ? 1.383 -10.586 9.294 1.00 94.44 231 TYR A O 1
ATOM 1839 N N . GLY A 1 232 ? 0.364 -11.486 11.085 1.00 91.56 232 GLY A N 1
ATOM 1840 C CA . GLY A 1 232 ? 0.794 -12.864 10.887 1.00 91.56 232 GLY A CA 1
ATOM 1841 C C . GLY A 1 232 ? 2.203 -13.159 11.409 1.00 91.56 232 GLY A C 1
ATOM 1842 O O . GLY A 1 232 ? 3.047 -12.278 11.577 1.00 91.56 232 GLY A O 1
ATOM 1843 N N . GLU A 1 233 ? 2.479 -14.443 11.639 1.00 88.69 233 GLU A N 1
ATOM 1844 C CA . GLU A 1 233 ? 3.754 -14.914 12.200 1.00 88.69 233 GLU A CA 1
ATOM 1845 C C . GLU A 1 233 ? 4.968 -14.499 11.362 1.00 88.69 233 GLU A C 1
ATOM 1847 O O . GLU A 1 233 ? 6.012 -14.143 11.902 1.00 88.69 233 GLU A O 1
ATOM 1852 N N . ALA A 1 234 ? 4.838 -14.517 10.032 1.00 87.00 234 ALA A N 1
ATOM 1853 C CA . ALA A 1 234 ? 5.928 -14.166 9.128 1.00 87.00 234 ALA A CA 1
ATOM 1854 C C . ALA A 1 234 ? 6.434 -12.734 9.349 1.00 87.00 234 ALA A C 1
ATOM 1856 O O . ALA A 1 234 ? 7.639 -12.506 9.235 1.00 87.00 234 ALA A O 1
ATOM 1857 N N . TYR A 1 235 ? 5.539 -11.797 9.681 1.00 88.69 235 TYR A N 1
ATOM 1858 C CA . TYR A 1 235 ? 5.909 -10.431 10.035 1.00 88.69 235 TYR A CA 1
ATOM 1859 C C . TYR A 1 235 ? 6.669 -10.410 11.361 1.00 88.69 235 TYR A C 1
ATOM 1861 O O . TYR A 1 235 ? 7.797 -9.922 11.415 1.00 88.69 235 TYR A O 1
ATOM 1869 N N . TRP A 1 236 ? 6.088 -10.988 12.414 1.00 89.12 236 TRP A N 1
ATOM 1870 C CA . TRP A 1 236 ? 6.652 -10.940 13.765 1.00 89.12 236 TRP A CA 1
ATOM 1871 C C . TRP A 1 236 ? 7.990 -11.666 13.894 1.00 89.12 236 TRP A C 1
ATOM 1873 O O . TRP A 1 236 ? 8.880 -11.182 14.588 1.00 89.12 236 TRP A O 1
ATOM 1883 N N . ASN A 1 237 ? 8.187 -12.752 13.147 1.00 87.31 237 ASN A N 1
ATOM 1884 C CA . ASN A 1 237 ? 9.458 -13.477 13.091 1.00 87.31 237 ASN A CA 1
ATOM 1885 C C . ASN A 1 237 ? 10.606 -12.656 12.477 1.00 87.31 237 ASN A C 1
ATOM 1887 O O . ASN A 1 237 ? 11.768 -13.037 12.610 1.00 87.31 237 ASN A O 1
ATOM 1891 N N . GLN A 1 238 ? 10.301 -11.551 11.791 1.00 84.12 238 GLN A N 1
ATOM 1892 C CA . GLN A 1 238 ? 11.288 -10.664 11.168 1.00 84.12 238 GLN A CA 1
ATOM 1893 C C . GLN A 1 238 ? 11.534 -9.382 11.973 1.00 84.12 238 GLN A C 1
ATOM 1895 O O . GLN A 1 238 ? 12.428 -8.613 11.616 1.00 84.12 238 GLN A O 1
ATOM 1900 N N . GLN A 1 239 ? 10.770 -9.134 13.043 1.00 81.75 239 GLN A N 1
ATOM 1901 C CA . GLN A 1 239 ? 10.909 -7.911 13.829 1.00 81.75 239 GLN A CA 1
ATOM 1902 C C . GLN A 1 239 ? 11.992 -8.048 14.909 1.00 81.75 239 GLN A C 1
ATOM 1904 O O . GLN A 1 239 ? 12.052 -9.059 15.608 1.00 81.75 239 GLN A O 1
ATOM 1909 N N . PRO A 1 240 ? 12.827 -7.011 15.116 1.00 78.31 240 PRO A N 1
ATOM 1910 C CA . PRO A 1 240 ? 13.793 -6.991 16.213 1.00 78.31 240 PRO A CA 1
ATOM 1911 C C . PRO A 1 240 ? 13.134 -6.723 17.577 1.00 78.31 240 PRO A C 1
ATOM 1913 O O . PRO A 1 240 ? 13.784 -6.860 18.613 1.00 78.31 240 PRO A O 1
ATOM 1916 N N . ILE A 1 241 ? 11.864 -6.305 17.585 1.00 76.88 241 ILE A N 1
ATOM 1917 C CA . ILE A 1 241 ? 11.100 -5.958 18.784 1.00 76.88 241 ILE A CA 1
ATOM 1918 C C . ILE A 1 241 ? 10.165 -7.116 19.125 1.00 76.88 241 ILE A C 1
ATOM 1920 O O . ILE A 1 241 ? 9.395 -7.576 18.285 1.00 76.88 241 ILE A O 1
ATOM 1924 N N . VAL A 1 242 ? 10.193 -7.541 20.388 1.00 76.56 242 VAL A N 1
ATOM 1925 C CA . VAL A 1 242 ? 9.192 -8.458 20.939 1.00 76.56 242 VAL A CA 1
ATOM 1926 C C . VAL A 1 242 ? 7.941 -7.645 21.252 1.00 76.56 242 VAL A C 1
ATOM 1928 O O . VAL A 1 242 ? 7.966 -6.792 22.142 1.00 76.56 242 VAL A O 1
ATOM 1931 N N . GLY A 1 243 ? 6.862 -7.869 20.504 1.00 72.06 243 GLY A N 1
ATOM 1932 C CA . GLY A 1 243 ? 5.603 -7.184 20.764 1.00 72.06 243 GLY A CA 1
ATOM 1933 C C . GLY A 1 243 ? 4.967 -7.634 22.085 1.00 72.06 243 GLY A C 1
ATOM 1934 O O . GLY A 1 243 ? 5.257 -8.711 22.611 1.00 72.06 243 GLY A O 1
ATOM 1935 N N . ARG A 1 244 ? 4.120 -6.772 22.651 1.00 79.81 244 ARG A N 1
ATOM 1936 C CA . ARG A 1 244 ? 3.394 -7.040 23.896 1.00 79.81 244 ARG A CA 1
ATOM 1937 C C . ARG A 1 244 ? 1.933 -7.341 23.563 1.00 79.81 244 ARG A C 1
ATOM 1939 O O . ARG A 1 244 ? 1.286 -6.461 23.002 1.00 79.81 244 ARG A O 1
ATOM 1946 N N . PRO A 1 245 ? 1.415 -8.532 23.911 1.00 81.44 245 PRO A N 1
ATOM 1947 C CA . PRO A 1 245 ? 0.004 -8.840 23.745 1.00 81.44 245 PRO A CA 1
ATOM 1948 C C . PRO A 1 245 ? -0.876 -7.831 24.475 1.00 81.44 245 PRO A C 1
ATOM 1950 O O . PRO A 1 245 ? -0.632 -7.514 25.643 1.00 81.44 245 PRO A O 1
ATOM 1953 N N . LEU A 1 246 ? -1.922 -7.360 23.804 1.00 83.00 246 LEU A N 1
ATOM 1954 C CA . LEU A 1 246 ? -2.996 -6.633 24.458 1.00 83.00 246 LEU A CA 1
ATOM 1955 C C . LEU A 1 246 ? -3.767 -7.631 25.323 1.00 83.00 246 LEU A C 1
ATOM 1957 O O . LEU A 1 246 ? -4.500 -8.482 24.814 1.00 83.00 246 LEU A O 1
ATOM 1961 N N . ASN A 1 247 ? -3.582 -7.563 26.639 1.00 73.69 247 ASN A N 1
ATOM 1962 C CA . ASN A 1 247 ? -4.362 -8.378 27.562 1.00 73.69 247 ASN A CA 1
ATOM 1963 C C . ASN A 1 247 ? -5.844 -7.991 27.448 1.00 73.69 247 ASN A C 1
ATOM 1965 O O . ASN A 1 247 ? -6.166 -6.847 27.141 1.00 73.69 247 ASN A O 1
ATOM 1969 N N . SER A 1 248 ? -6.732 -8.969 27.669 1.00 58.91 248 SER A N 1
ATOM 1970 C CA . SER A 1 248 ? -8.199 -8.871 27.549 1.00 58.91 248 SER A CA 1
ATOM 1971 C C . SER A 1 248 ? -8.790 -7.516 27.974 1.00 58.91 248 SER A C 1
ATOM 1973 O O . SER A 1 248 ? -8.232 -6.862 28.848 1.00 58.91 248 SER A O 1
ATOM 1975 N N . SER A 1 249 ? -9.976 -7.178 27.452 1.00 54.44 249 SER A N 1
ATOM 1976 C CA . SER A 1 249 ? -10.757 -5.922 27.574 1.00 54.44 249 SER A CA 1
ATOM 1977 C C . SER A 1 249 ? -10.740 -5.117 28.894 1.00 54.44 249 SER A C 1
ATOM 1979 O O . SER A 1 249 ? -11.181 -3.973 28.900 1.00 54.44 249 SER A O 1
ATOM 1981 N N . ARG A 1 250 ? -10.220 -5.656 30.000 1.00 46.84 250 ARG A N 1
ATOM 1982 C CA . ARG A 1 250 ? -9.954 -4.963 31.270 1.00 46.84 250 ARG A CA 1
ATOM 1983 C C . ARG A 1 250 ? -8.810 -3.938 31.222 1.00 46.84 250 ARG A C 1
ATOM 1985 O O . ARG A 1 250 ? -8.839 -3.027 32.042 1.00 46.84 250 ARG A O 1
ATOM 1992 N N . ASP A 1 251 ? -7.859 -4.059 30.292 1.00 48.72 251 ASP A N 1
ATOM 1993 C CA . ASP A 1 251 ? -6.734 -3.109 30.151 1.00 48.72 251 ASP A CA 1
ATOM 1994 C C . ASP A 1 251 ? -6.998 -1.998 29.114 1.00 48.72 251 ASP A C 1
ATOM 1996 O O . ASP A 1 251 ? -6.182 -1.089 28.936 1.00 48.72 251 ASP A O 1
ATOM 2000 N N . LEU A 1 252 ? -8.160 -2.024 28.451 1.00 55.38 252 LEU A N 1
ATOM 2001 C CA . LEU A 1 252 ? -8.587 -0.932 27.583 1.00 55.38 252 LEU A CA 1
ATOM 2002 C C . LEU A 1 252 ? -8.845 0.301 28.450 1.00 55.38 252 LEU A C 1
ATOM 2004 O O . LEU A 1 252 ? -9.714 0.287 29.324 1.00 55.38 252 LEU A O 1
ATOM 2008 N N . LYS A 1 253 ? -8.076 1.374 28.224 1.00 50.28 253 LYS A N 1
ATOM 2009 C CA . LYS A 1 253 ? -8.296 2.645 28.921 1.00 50.28 253 LYS A CA 1
ATOM 2010 C C . LYS A 1 253 ? -9.762 3.059 28.731 1.00 50.28 253 LYS A C 1
ATOM 2012 O O . LYS A 1 253 ? -10.201 3.114 27.580 1.00 50.28 253 LYS A O 1
ATOM 2017 N N . PRO A 1 254 ? -10.507 3.347 29.814 1.00 44.59 254 PRO A N 1
ATOM 2018 C CA . PRO A 1 254 ? -11.861 3.858 29.684 1.00 44.59 254 PRO A CA 1
ATOM 2019 C C . PRO A 1 254 ? -11.823 5.147 28.862 1.00 44.59 254 PRO A C 1
ATOM 2021 O O . PRO A 1 254 ? -10.911 5.960 29.031 1.00 44.59 254 PRO A O 1
ATOM 2024 N N . HIS A 1 255 ? -12.789 5.281 27.955 1.00 49.88 255 HIS A N 1
ATOM 2025 C CA . HIS A 1 255 ? -12.995 6.468 27.132 1.00 49.88 255 HIS A CA 1
ATOM 2026 C C . HIS A 1 255 ? -13.003 7.710 28.045 1.00 49.88 255 HIS A C 1
ATOM 2028 O O . HIS A 1 255 ? -13.860 7.820 28.924 1.00 49.88 255 HIS A O 1
ATOM 2034 N N . LEU A 1 256 ? -11.993 8.574 27.895 1.00 34.31 256 LEU A N 1
ATOM 2035 C CA . LEU A 1 256 ? -11.909 9.898 28.520 1.00 34.31 256 LEU A CA 1
ATOM 2036 C C . LEU A 1 256 ? -12.358 10.950 27.515 1.00 34.31 256 LEU A C 1
ATOM 2038 O O . LEU A 1 256 ? -11.902 10.846 26.352 1.00 34.31 256 LEU A O 1
#

Sequence (256 aa):
MASTHDESGGHETSLATTQSSSSDIPPSYFLGFRFSQSLWVNWNRLQTLEKWTELAIRPSTAEACHPADRHLFPSDPDHIDDIVALNRQCETVRSLLNQEISALNVETTEWEPYLVVRPSQIESAGLGLFFEGVDDNHVLPTGSILCYYAGHIHSHTSSRTLTDKSYLIWVCDDILVDPGPLPKIQARYINDPLNEDVINCRYVPDRKLKVRSAVVTTRPIFSGEELFVTYGEAYWNQQPIVGRPLNSSRDLKPHL

Nearest PDB structures (foldseek):
  2igq-assembly1_B  TM=8.214E-01  e=1.478E-06  Homo sapiens
  7t7m-assembly1_D  TM=7.841E-01  e=6.279E-07  Homo sapiens
  7t7l-assembly2_B  TM=7.589E-01  e=4.625E-07  Homo sapiens
  4i51-assembly1_B  TM=8.202E-01  e=2.007E-06  Homo sapiens
  4nvq-assembly1_B  TM=7.642E-01  e=1.024E-06  Homo sapiens

Radius of gyration: 25.44 Å; Cα contacts (8 Å, |Δi|>4): 392; chains: 1; bounding box: 48×46×108 Å

Solvent-accessible surface area (backbone atoms only — not comparable to full-atom values): 15422 Å² total; per-residue (Å²): 137,84,90,77,90,80,84,88,83,80,85,83,77,83,77,78,81,79,79,82,84,70,91,68,76,76,60,75,53,48,75,58,22,49,51,47,73,65,52,54,51,33,48,55,51,32,57,48,45,46,37,28,68,76,68,68,47,66,69,94,44,59,83,72,36,59,81,92,51,33,87,75,50,68,94,46,91,87,58,80,78,61,59,68,62,48,50,54,48,38,52,52,37,44,51,53,36,34,54,47,58,71,73,40,55,67,65,78,43,92,47,42,87,31,51,43,81,45,76,34,79,48,86,92,65,56,55,20,24,25,37,46,46,92,40,83,83,34,64,46,58,56,68,39,65,41,43,47,46,42,52,38,72,31,41,73,73,63,50,68,75,49,91,74,61,94,51,57,41,81,49,41,94,64,35,30,31,30,27,69,92,35,83,86,34,61,52,72,30,48,43,59,41,77,35,78,91,69,48,38,34,39,80,43,58,33,86,85,70,50,52,30,24,34,36,28,27,73,37,70,43,50,35,72,39,74,45,20,28,80,76,54,68,76,51,57,76,70,48,94,63,84,82,75,56,52,65,66,83,84,65,53,74,75,92,124

Mean predicted aligned error: 8.82 Å